Protein AF-A0A7C5CA91-F1 (afdb_monomer_lite)

Foldseek 3Di:
DDDPPDPDPDDDKAFPDDDPFKTWIDDPNDIDMDGRDDQQPPPPFDDAPDQDFDDDDDDQVVQADPVRHGDCPQLVVQLDWPLRQLVQPQVFFKWKWWKWKFFPPDGITIDIWMWGWDADPVQQWIDTFIADPSRRGTPDDDDDTDHSVPSVVCRQCDSQPPDGDFPTKHFPAWDWDQALVGIAIFTWMWGAGPVRWTKIWTHGSVRRNDTQKMWTWDDDPHRVTMIMIIGTHDIGD

pLDDT: mean 85.84, std 13.7, range [29.05, 98.75]

Radius of gyration: 20.99 Å; chains: 1; bounding box: 45×53×57 Å

Sequence (237 aa):
MSSTLDKDFNGKASILKVTENTLTYKKDGAILSFTKLDKLDTPPETKPAITIKPKLSFNRDAMLDADGSFNYEDEDKLPWKIDSIVNYLKNYKEIVYTATHFPNDYKPNSFLVSSKINFNETDQTIDVREYSYAQNDYIDMNEDPITMNDLTDYEDDFHFFPKDNLTIYKVVGTENIKTPLGNFDCTVVEGFSEFDNKIKSWMINSKPGVYAKIILAKEAPGSFGYTNVYTLKKLNK

Secondary structure (DSSP, 8-state):
------SS--S--EEEEE-SSEEEEEETTEEEEEEPPPPP-PPP-BPPS--S-------GGGGB-TTSSB-GGGGGG-S--HHHHHHHHTT-SEEEEEEEEEESSS--EEEEEEEEEEEETTTTEEEEEEEETTTTEES-S--PPEETTSGGGGGGGGTTTTSPPPSEEEEEEEEEEEETTEEEEEEEEEEE-TT--EEEEEEETTSTT-EEEEEEEE--SGGG-EEEEEEEEEEE-

Structure (mmCIF, N/CA/C/O backbone):
data_AF-A0A7C5CA91-F1
#
_entry.id   AF-A0A7C5CA91-F1
#
loop_
_atom_site.group_PDB
_atom_site.id
_atom_site.type_symbol
_atom_site.label_atom_id
_atom_site.label_alt_id
_atom_site.label_comp_id
_atom_site.label_asym_id
_atom_site.label_entity_id
_atom_site.label_seq_id
_atom_site.pdbx_PDB_ins_code
_atom_site.Cartn_x
_atom_site.Cartn_y
_atom_site.Cartn_z
_atom_site.occupancy
_atom_site.B_iso_or_equiv
_atom_site.auth_seq_id
_atom_site.auth_comp_id
_atom_site.auth_asym_id
_atom_site.auth_atom_id
_atom_site.pdbx_PDB_model_num
ATOM 1 N N . MET A 1 1 ? -24.623 13.638 3.401 1.00 30.08 1 MET A N 1
ATOM 2 C CA . MET A 1 1 ? -24.828 14.896 4.158 1.00 30.08 1 MET A CA 1
ATOM 3 C C . MET A 1 1 ? -23.682 15.835 3.822 1.00 30.08 1 MET A C 1
ATOM 5 O O . MET A 1 1 ? -22.571 15.602 4.270 1.00 30.08 1 MET A O 1
ATOM 9 N N . SER A 1 2 ? -23.917 16.854 3.000 1.00 29.05 2 SER A N 1
ATOM 10 C CA . SER A 1 2 ? -22.935 17.908 2.730 1.00 29.05 2 SER A CA 1
ATOM 11 C C . SER A 1 2 ? -22.949 18.903 3.890 1.00 29.05 2 SER A C 1
ATOM 13 O O . SER A 1 2 ? -23.856 19.728 3.997 1.00 29.05 2 SER A O 1
ATOM 15 N N . SER A 1 3 ? -21.982 18.786 4.797 1.00 35.69 3 SER A N 1
ATOM 16 C CA . SER A 1 3 ? -21.784 19.774 5.855 1.00 35.69 3 SER A CA 1
ATOM 17 C C . SER A 1 3 ? -21.100 21.013 5.275 1.00 35.69 3 SER A C 1
ATOM 19 O O . SER A 1 3 ? -19.996 20.923 4.745 1.00 35.69 3 SER A O 1
ATOM 21 N N . THR A 1 4 ? -21.741 22.177 5.388 1.00 40.78 4 THR A N 1
ATOM 22 C CA . THR A 1 4 ? -21.169 23.499 5.068 1.00 40.78 4 THR A CA 1
ATOM 23 C C . THR A 1 4 ? -20.306 24.045 6.211 1.00 40.78 4 THR A C 1
ATOM 25 O O . THR A 1 4 ? -20.178 25.261 6.357 1.00 40.78 4 THR A O 1
ATOM 28 N N . LEU A 1 5 ? -19.775 23.177 7.081 1.00 49.59 5 LEU A N 1
ATOM 29 C CA . LEU A 1 5 ? -18.889 23.610 8.155 1.00 49.59 5 LEU A CA 1
ATOM 30 C C . LEU A 1 5 ? -17.665 24.300 7.547 1.00 49.59 5 LEU A C 1
ATOM 32 O O . LEU A 1 5 ? -16.991 23.760 6.674 1.00 49.59 5 LEU A O 1
ATOM 36 N N . ASP A 1 6 ? -17.452 25.525 8.013 1.00 51.72 6 ASP A N 1
ATOM 37 C CA . ASP A 1 6 ? -16.345 26.420 7.706 1.00 51.72 6 ASP A CA 1
ATOM 38 C C . ASP A 1 6 ? -15.005 25.677 7.785 1.00 51.72 6 ASP A C 1
ATOM 40 O O . ASP A 1 6 ? -14.511 25.400 8.876 1.00 51.72 6 ASP A O 1
ATOM 44 N N . LYS A 1 7 ? -14.446 25.306 6.628 1.00 52.72 7 LYS A N 1
ATOM 45 C CA . LYS A 1 7 ? -13.219 24.500 6.554 1.00 52.72 7 LYS A CA 1
ATOM 46 C C . LYS A 1 7 ? -11.959 25.300 6.896 1.00 52.72 7 LYS A C 1
ATOM 48 O O . LYS A 1 7 ? -10.972 24.711 7.323 1.00 52.72 7 LYS A O 1
ATOM 53 N N . ASP A 1 8 ? -12.012 26.631 6.783 1.00 51.34 8 ASP A N 1
ATOM 54 C CA . ASP A 1 8 ? -10.789 27.433 6.657 1.00 51.34 8 ASP A CA 1
ATOM 55 C C . ASP A 1 8 ? -10.643 28.551 7.707 1.00 51.34 8 ASP A C 1
ATOM 57 O O . ASP A 1 8 ? -9.709 29.343 7.622 1.00 51.34 8 ASP A O 1
ATOM 61 N N . PHE A 1 9 ? -11.558 28.670 8.682 1.00 57.09 9 PHE A N 1
ATOM 62 C CA . PHE A 1 9 ? -11.583 29.761 9.684 1.00 57.09 9 PHE A CA 1
ATOM 63 C C . PHE A 1 9 ? -11.460 31.187 9.089 1.00 57.09 9 PHE A C 1
ATOM 65 O O . PHE A 1 9 ? -11.098 32.138 9.784 1.00 57.09 9 PHE A O 1
ATOM 72 N N . ASN A 1 10 ? -11.772 31.375 7.804 1.00 56.59 10 ASN A N 1
ATOM 73 C CA . ASN A 1 10 ? -11.569 32.640 7.097 1.00 56.59 10 ASN A CA 1
ATOM 74 C C . ASN A 1 10 ? -12.695 33.643 7.402 1.00 56.59 10 ASN A C 1
ATOM 76 O O . ASN A 1 10 ? -13.869 33.309 7.278 1.00 56.59 10 ASN A O 1
ATOM 80 N N . GLY A 1 11 ? -12.372 34.893 7.748 1.00 65.75 11 GLY A N 1
ATOM 81 C CA . GLY A 1 11 ? -13.354 35.961 8.006 1.00 65.75 11 GLY A CA 1
ATOM 82 C C . GLY A 1 11 ? -13.357 36.477 9.450 1.00 65.75 11 GLY A C 1
ATOM 83 O O . GLY A 1 11 ? -12.460 36.183 10.235 1.00 65.75 11 GLY A O 1
ATOM 84 N N . LYS A 1 12 ? -14.349 37.304 9.815 1.00 72.94 12 LYS A N 1
ATOM 85 C CA . LYS A 1 12 ? -14.466 37.864 11.175 1.00 72.94 12 LYS A CA 1
ATOM 86 C C . LYS A 1 12 ? -15.284 36.929 12.065 1.00 72.94 12 LYS A C 1
ATOM 88 O O . LYS A 1 12 ? -16.500 36.849 11.926 1.00 72.94 12 LYS A O 1
ATOM 93 N N . ALA A 1 13 ? -14.622 36.278 13.013 1.00 79.44 13 ALA A N 1
ATOM 94 C CA . ALA A 1 13 ? -15.260 35.497 14.068 1.00 79.44 13 ALA A CA 1
ATOM 95 C C . ALA A 1 13 ? -15.094 36.190 15.427 1.00 79.44 13 ALA A C 1
ATOM 97 O O . ALA A 1 13 ? -14.094 36.863 15.680 1.00 79.44 13 ALA A O 1
ATOM 98 N N . SER A 1 14 ? -16.066 36.007 16.320 1.00 84.88 14 SER A N 1
ATOM 99 C CA . SER A 1 14 ? -15.958 36.430 17.718 1.00 84.88 14 SER A CA 1
ATOM 100 C C . SER A 1 14 ? -16.007 35.212 18.627 1.00 84.88 14 SER A C 1
ATOM 102 O O . SER A 1 14 ? -16.987 34.462 18.616 1.00 84.88 14 SER A O 1
ATOM 104 N N . ILE A 1 15 ? -14.967 35.029 19.432 1.00 87.00 15 ILE A N 1
ATOM 105 C CA . ILE A 1 15 ? -14.928 33.993 20.462 1.00 87.00 15 ILE A CA 1
ATOM 106 C C . ILE A 1 15 ? -16.009 34.308 21.501 1.00 87.00 15 ILE A C 1
ATOM 108 O O . ILE A 1 15 ? -16.032 35.400 22.062 1.00 87.00 15 ILE A O 1
ATOM 112 N N . LEU A 1 16 ? -16.909 33.354 21.743 1.00 88.00 16 LEU A N 1
ATOM 113 C CA . LEU A 1 16 ? -17.960 33.477 22.754 1.00 88.00 16 LEU A CA 1
ATOM 114 C C . LEU A 1 16 ? -17.544 32.836 24.078 1.00 88.00 16 LEU A C 1
ATOM 116 O O . LEU A 1 16 ? -17.870 33.351 25.143 1.00 88.00 16 LEU A O 1
ATOM 120 N N . LYS A 1 17 ? -16.850 31.694 24.015 1.00 89.00 17 LYS A N 1
ATOM 121 C CA . LYS A 1 17 ? -16.432 30.935 25.195 1.00 89.00 17 LYS A CA 1
ATOM 122 C C . LYS A 1 17 ? -15.182 30.119 24.894 1.00 89.00 17 LYS A C 1
ATOM 124 O O . LYS A 1 17 ? -15.124 29.426 23.883 1.00 89.00 17 LYS A O 1
ATOM 129 N N . VAL A 1 18 ? -14.223 30.149 25.813 1.00 88.56 18 VAL A N 1
ATOM 130 C CA . VAL A 1 18 ? -13.088 29.221 25.846 1.00 88.56 18 VAL A CA 1
ATOM 131 C C . VAL A 1 18 ? -13.057 28.596 27.229 1.00 88.56 18 VAL A C 1
ATOM 133 O O . VAL A 1 18 ? -13.088 29.306 28.232 1.00 88.56 18 VAL A O 1
ATOM 136 N N . THR A 1 19 ? -13.035 27.271 27.286 1.00 88.19 19 THR A N 1
ATOM 137 C CA . THR A 1 19 ? -12.765 26.516 28.513 1.00 88.19 19 THR A CA 1
ATOM 138 C C . THR A 1 19 ? -11.583 25.589 28.285 1.00 88.19 19 THR A C 1
ATOM 140 O O . THR A 1 19 ? -11.031 25.541 27.186 1.00 88.19 19 THR A O 1
ATOM 143 N N . GLU A 1 20 ? -11.217 24.822 29.310 1.00 79.44 20 GLU A N 1
ATOM 144 C CA . GLU A 1 20 ? -10.221 23.768 29.165 1.00 79.44 20 GLU A CA 1
ATOM 145 C C . GLU A 1 20 ? -10.572 22.785 28.044 1.00 79.44 20 GLU A C 1
ATOM 147 O O . GLU A 1 20 ? -9.657 22.378 27.337 1.00 79.44 20 GLU A O 1
ATOM 152 N N . ASN A 1 21 ? -11.862 22.473 27.847 1.00 80.69 21 ASN A N 1
ATOM 153 C CA . ASN A 1 21 ? -12.317 21.409 26.948 1.00 80.69 21 ASN A CA 1
ATOM 154 C C . ASN A 1 21 ? -13.198 21.888 25.792 1.00 80.69 21 ASN A C 1
ATOM 156 O O . ASN A 1 21 ? -13.641 21.070 24.994 1.00 80.69 21 ASN A O 1
ATOM 160 N N . THR A 1 22 ? -13.502 23.182 25.685 1.00 85.31 22 THR A N 1
ATOM 161 C CA . THR A 1 22 ? -14.435 23.675 24.661 1.00 85.31 22 THR A CA 1
ATOM 162 C C . THR A 1 22 ? -14.021 25.021 24.092 1.00 85.31 22 THR A C 1
ATOM 164 O O . THR A 1 22 ? -13.740 25.949 24.855 1.00 85.31 22 THR A O 1
ATOM 167 N N . LEU A 1 23 ? -14.126 25.169 22.775 1.00 87.00 23 LEU A N 1
ATOM 168 C CA . LEU A 1 23 ? -14.101 26.453 22.079 1.00 87.00 23 LEU A CA 1
ATOM 169 C C . LEU A 1 23 ? -15.472 26.695 21.449 1.00 87.00 23 LEU A C 1
ATOM 171 O O . LEU A 1 23 ? -15.915 25.915 20.614 1.00 87.00 23 LEU A O 1
ATOM 175 N N . THR A 1 24 ? -16.127 27.791 21.813 1.00 86.94 24 THR A N 1
ATOM 176 C CA . THR A 1 24 ? -17.367 28.241 21.177 1.00 86.94 24 THR A CA 1
ATOM 177 C C . THR A 1 24 ? -17.138 29.608 20.554 1.00 86.94 24 THR A C 1
ATOM 179 O O . THR A 1 24 ? -16.696 30.539 21.235 1.00 86.94 24 THR A O 1
ATOM 182 N N . TYR A 1 25 ? -17.473 29.765 19.278 1.00 85.31 25 TYR A N 1
ATOM 183 C CA . TYR A 1 25 ? -17.393 31.055 18.598 1.00 85.31 25 TYR A CA 1
ATOM 184 C C . TYR A 1 25 ? -18.633 31.333 17.757 1.00 85.31 25 TYR A C 1
ATOM 186 O O . TYR A 1 25 ? -19.385 30.431 17.390 1.00 85.31 25 TYR A O 1
ATOM 194 N N . LYS A 1 26 ? -18.849 32.620 17.483 1.00 84.69 26 LYS A N 1
ATOM 195 C CA . LYS A 1 26 ? -19.885 33.110 16.583 1.00 84.69 26 LYS A CA 1
ATOM 196 C C . LYS A 1 26 ? -19.248 33.564 15.282 1.00 84.69 26 LYS A C 1
ATOM 198 O O . LYS A 1 26 ? -18.316 34.371 15.309 1.00 84.69 26 LYS A O 1
ATOM 203 N N . LYS A 1 27 ? -19.780 33.083 14.165 1.00 81.38 27 LYS A N 1
ATOM 204 C CA . LYS A 1 27 ? -19.402 33.507 12.816 1.00 81.38 27 LYS A CA 1
ATOM 205 C C . LYS A 1 27 ? -20.654 33.557 11.950 1.00 81.38 27 LYS A C 1
ATOM 207 O O . LYS A 1 27 ? -21.467 32.643 12.013 1.00 81.38 27 LYS A O 1
ATOM 212 N N . ASP A 1 28 ? -20.837 34.656 11.222 1.00 81.75 28 ASP A N 1
ATOM 213 C CA . ASP A 1 28 ? -21.949 34.852 10.277 1.00 81.75 28 ASP A CA 1
ATOM 214 C C . ASP A 1 28 ? -23.342 34.531 10.861 1.00 81.75 28 ASP A C 1
ATOM 216 O O . ASP A 1 28 ? -24.219 33.979 10.209 1.00 81.75 28 ASP A O 1
ATOM 220 N N . GLY A 1 29 ? -23.546 34.864 12.142 1.00 80.06 29 GLY A N 1
ATOM 221 C CA . GLY A 1 29 ? -24.796 34.602 12.867 1.00 80.06 29 GLY A CA 1
ATOM 222 C C . GLY A 1 29 ? -24.921 33.193 13.460 1.00 80.06 29 GLY A C 1
ATOM 223 O O . GLY A 1 29 ? -25.703 33.022 14.395 1.00 80.06 29 GLY A O 1
ATOM 224 N N . ALA A 1 30 ? -24.116 32.229 13.013 1.00 78.88 30 ALA A N 1
ATOM 225 C CA . ALA A 1 30 ? -24.065 30.875 13.552 1.00 78.88 30 ALA A CA 1
ATOM 226 C C . ALA A 1 30 ? -23.175 30.788 14.801 1.00 78.88 30 ALA A C 1
ATOM 228 O O . ALA A 1 30 ? -22.177 31.501 14.926 1.00 78.88 30 ALA A O 1
ATOM 229 N N . ILE A 1 31 ? -23.538 29.895 15.723 1.00 84.62 31 ILE A N 1
ATOM 230 C CA . ILE A 1 31 ? -22.732 29.542 16.896 1.00 84.62 31 ILE A CA 1
ATOM 231 C C . ILE A 1 31 ? -22.171 28.142 16.666 1.00 84.62 31 ILE A C 1
ATOM 233 O O . ILE A 1 31 ? -22.933 27.191 16.507 1.00 84.62 31 ILE A O 1
ATOM 237 N N . LEU A 1 32 ? -20.846 28.027 16.661 1.00 80.94 32 LEU A N 1
ATOM 238 C CA . LEU A 1 32 ? -20.122 26.771 16.484 1.00 80.94 32 LEU A CA 1
ATOM 239 C C . LEU A 1 32 ? -19.409 26.414 17.786 1.00 80.94 32 LEU A C 1
ATOM 241 O O . LEU A 1 32 ? -18.862 27.294 18.453 1.00 80.94 32 LEU A O 1
ATOM 245 N N . SER A 1 33 ? -19.424 25.131 18.150 1.00 82.38 33 SER A N 1
ATOM 246 C CA . SER A 1 33 ? -18.793 24.621 19.367 1.00 82.38 33 SER A CA 1
ATOM 247 C C . SER A 1 33 ? -17.922 23.414 19.049 1.00 82.38 33 SER A C 1
ATOM 249 O O . SER A 1 33 ? -18.386 22.457 18.438 1.00 82.38 33 SER A O 1
ATOM 251 N N . PHE A 1 34 ? -16.677 23.460 19.507 1.00 78.75 34 PHE A N 1
ATOM 252 C CA . PHE A 1 34 ? -15.663 22.429 19.334 1.00 78.75 34 PHE A CA 1
ATOM 253 C C . PHE A 1 34 ? -15.289 21.892 20.703 1.00 78.75 34 PHE A C 1
ATOM 255 O O . PHE A 1 34 ? -15.079 22.669 21.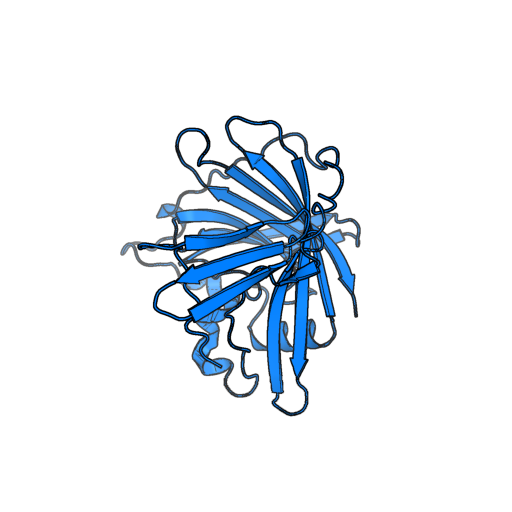639 1.00 78.75 34 PHE A O 1
ATOM 262 N N . THR A 1 35 ? -15.185 20.575 20.812 1.00 77.50 35 THR A N 1
ATOM 263 C CA . THR A 1 35 ? -14.649 19.916 21.999 1.00 77.50 35 THR A CA 1
ATOM 264 C C . THR A 1 35 ? -13.164 19.690 21.774 1.00 77.50 35 THR A C 1
ATOM 266 O O . THR A 1 35 ? -12.756 19.205 20.720 1.00 77.50 35 THR A O 1
ATOM 269 N N . LYS A 1 36 ? -12.347 20.067 22.752 1.00 71.50 36 LYS A N 1
ATOM 270 C CA . LYS A 1 36 ? -10.934 19.720 22.773 1.00 71.50 36 LYS A CA 1
ATOM 271 C C . LYS A 1 36 ? -10.852 18.204 22.853 1.00 71.50 36 LYS A C 1
ATOM 273 O O . LYS A 1 36 ? -11.349 17.614 23.809 1.00 71.50 36 LYS A O 1
ATOM 278 N N . LEU A 1 37 ? -10.256 17.598 21.838 1.00 66.81 37 LEU A N 1
ATOM 279 C CA . LEU A 1 37 ? -9.874 16.200 21.921 1.00 66.81 37 LEU A CA 1
ATOM 280 C C . LEU A 1 37 ? -8.884 16.061 23.076 1.00 66.81 37 LEU A C 1
ATOM 282 O O . LEU A 1 37 ? -8.054 16.956 23.287 1.00 66.81 37 LEU A O 1
ATOM 286 N N . ASP A 1 38 ? -8.970 14.960 23.821 1.00 65.75 38 ASP A N 1
ATOM 287 C CA . ASP A 1 38 ? -7.917 14.607 24.768 1.00 65.75 38 ASP A CA 1
ATOM 288 C C . ASP A 1 38 ? -6.563 14.718 24.061 1.00 65.75 38 ASP A C 1
ATOM 290 O O . ASP A 1 38 ? -6.485 14.591 22.831 1.00 65.75 38 ASP A O 1
ATOM 294 N N . LYS A 1 39 ? -5.489 15.014 24.814 1.00 52.03 39 LYS A N 1
ATOM 295 C CA . LYS A 1 39 ? -4.140 14.907 24.244 1.00 52.03 39 LYS A CA 1
ATOM 296 C C . LYS A 1 39 ? -4.113 13.570 23.530 1.00 52.03 39 LYS A C 1
ATOM 298 O O . LYS A 1 39 ? -4.311 12.556 24.192 1.00 52.03 39 LYS A O 1
ATOM 303 N N . LEU A 1 40 ? -3.933 13.606 22.206 1.00 50.31 40 LEU A N 1
ATOM 304 C CA . LEU A 1 40 ? -3.699 12.398 21.440 1.00 50.31 40 LEU A CA 1
ATOM 305 C C . LEU A 1 40 ? -2.634 11.666 22.245 1.00 50.31 40 LEU A C 1
ATOM 307 O O . LEU A 1 40 ? -1.571 12.247 22.500 1.00 50.31 40 LEU A O 1
ATOM 311 N N . ASP A 1 41 ? -2.953 10.464 22.720 1.00 45.44 41 ASP A N 1
ATOM 312 C CA . ASP A 1 41 ? -1.939 9.541 23.191 1.00 45.44 41 ASP A CA 1
ATOM 313 C C . ASP A 1 41 ? -1.143 9.227 21.933 1.00 45.44 41 ASP A C 1
ATOM 315 O O . ASP A 1 41 ? -1.409 8.257 21.223 1.00 45.44 41 ASP A O 1
ATOM 319 N N . THR A 1 42 ? -0.237 10.140 21.567 1.00 45.84 42 THR A N 1
ATOM 320 C CA . THR A 1 42 ? 0.703 9.935 20.489 1.00 45.84 42 THR A CA 1
ATOM 321 C C . THR A 1 42 ? 1.346 8.615 20.852 1.00 45.84 42 THR A C 1
ATOM 323 O O . THR A 1 42 ? 1.930 8.528 21.941 1.00 45.84 42 THR A O 1
ATOM 326 N N . PRO A 1 43 ? 1.183 7.569 20.017 1.00 48.25 43 PRO A N 1
ATOM 327 C CA . PRO A 1 43 ? 1.790 6.287 20.300 1.00 48.25 43 PRO A CA 1
ATOM 328 C C . PRO A 1 43 ? 3.246 6.582 20.649 1.00 48.25 43 PRO A C 1
ATOM 330 O O . PRO A 1 43 ? 3.878 7.331 19.894 1.00 48.25 43 PRO A O 1
ATOM 333 N N . PRO A 1 44 ? 3.739 6.125 21.815 1.00 51.53 44 PRO A N 1
ATOM 334 C CA . PRO A 1 44 ? 5.049 6.527 22.306 1.00 51.53 44 PRO A CA 1
ATOM 335 C C . PRO A 1 44 ? 6.042 6.344 21.171 1.00 51.53 44 PRO A C 1
ATOM 337 O O . PRO A 1 44 ? 6.013 5.283 20.546 1.00 51.53 44 PRO A O 1
ATOM 340 N N . GLU A 1 45 ? 6.847 7.373 20.868 1.00 53.38 45 GLU A N 1
ATOM 341 C CA . GLU A 1 45 ? 7.831 7.314 19.785 1.00 53.38 45 GLU A CA 1
ATOM 342 C C . GLU A 1 45 ? 8.586 5.992 19.893 1.00 53.38 45 GLU A C 1
ATOM 344 O O . GLU A 1 45 ? 9.388 5.770 20.806 1.00 53.38 45 GLU A O 1
ATOM 349 N N . THR A 1 46 ? 8.265 5.058 18.998 1.00 63.44 46 THR A N 1
ATOM 350 C CA . THR A 1 46 ? 8.892 3.749 19.061 1.00 63.44 46 THR A CA 1
ATOM 351 C C . THR A 1 46 ? 10.254 3.873 18.413 1.00 63.44 46 THR A C 1
ATOM 353 O O . THR A 1 46 ? 10.409 4.533 17.378 1.00 63.44 46 THR A O 1
ATOM 356 N N . LYS A 1 47 ? 11.264 3.248 19.033 1.00 72.12 47 LYS A N 1
ATOM 357 C CA . LYS A 1 47 ? 12.581 3.124 18.405 1.00 72.12 47 LYS A CA 1
ATOM 358 C C . LYS A 1 47 ? 12.380 2.614 16.977 1.00 72.12 47 LYS A C 1
ATOM 360 O O . LYS A 1 47 ? 11.640 1.642 16.796 1.00 72.12 47 LYS A O 1
ATOM 365 N N . PRO A 1 48 ? 13.009 3.255 15.982 1.00 77.81 48 PRO A N 1
ATOM 366 C CA . PRO A 1 48 ? 12.733 2.938 14.600 1.00 77.81 48 PRO A CA 1
ATOM 367 C C . PRO A 1 48 ? 13.110 1.482 14.321 1.00 77.81 48 PRO A C 1
ATOM 369 O O . PRO A 1 48 ? 14.201 1.034 14.680 1.00 77.81 48 PRO A O 1
ATOM 372 N N . ALA A 1 49 ? 12.192 0.739 13.698 1.00 72.44 49 ALA A N 1
ATOM 373 C CA . ALA A 1 49 ? 12.409 -0.672 13.369 1.00 72.44 49 ALA A CA 1
ATOM 374 C C . ALA A 1 49 ? 13.550 -0.854 12.351 1.00 72.44 49 ALA A C 1
ATOM 376 O O . ALA A 1 49 ? 14.194 -1.901 12.304 1.00 72.44 49 ALA A O 1
ATOM 377 N N . ILE A 1 50 ? 13.804 0.184 11.553 1.00 81.75 50 ILE A N 1
ATOM 378 C CA . ILE A 1 50 ? 14.870 0.274 10.560 1.00 81.75 50 ILE A CA 1
ATOM 379 C C . ILE A 1 50 ? 15.645 1.559 10.841 1.00 81.75 50 ILE A C 1
ATOM 381 O O . ILE A 1 50 ? 15.053 2.624 10.975 1.00 81.75 50 ILE A O 1
ATOM 385 N N . THR A 1 51 ? 16.970 1.481 10.918 1.00 81.75 51 THR A N 1
ATOM 386 C CA . THR A 1 51 ? 17.819 2.636 11.262 1.00 81.75 51 THR A CA 1
ATOM 387 C C . THR A 1 51 ? 18.480 3.291 10.053 1.00 81.75 51 THR A C 1
ATOM 389 O O . THR A 1 51 ? 18.934 4.428 10.150 1.00 81.75 51 THR A O 1
ATOM 392 N N . ILE A 1 52 ? 18.519 2.602 8.911 1.00 87.62 52 ILE A N 1
ATOM 393 C CA . ILE A 1 52 ? 19.145 3.081 7.677 1.00 87.62 52 ILE A CA 1
ATOM 394 C C . ILE A 1 52 ? 18.048 3.481 6.692 1.00 87.62 52 ILE A C 1
ATOM 396 O O . ILE A 1 52 ? 17.218 2.649 6.324 1.00 87.62 52 ILE A O 1
ATOM 400 N N . LYS A 1 53 ? 18.072 4.743 6.249 1.00 91.12 53 LYS A N 1
ATOM 401 C CA . LYS A 1 53 ? 17.161 5.268 5.226 1.00 91.12 53 LYS A CA 1
ATOM 402 C C . LYS A 1 53 ? 17.393 4.531 3.900 1.00 91.12 53 LYS A C 1
ATOM 404 O O . LYS A 1 53 ? 18.499 4.622 3.359 1.00 91.12 53 LYS A O 1
ATOM 409 N N . PRO A 1 54 ? 16.396 3.817 3.350 1.00 93.50 54 PRO A N 1
ATOM 410 C CA . PRO A 1 54 ? 16.544 3.188 2.044 1.00 93.50 54 PRO A CA 1
ATOM 411 C C . PRO A 1 54 ? 16.653 4.231 0.932 1.00 93.50 54 PRO A C 1
ATOM 413 O O . PRO A 1 54 ? 16.038 5.294 1.006 1.00 93.50 54 PRO A O 1
ATOM 416 N N . LYS A 1 55 ? 17.396 3.897 -0.124 1.00 91.88 55 LYS A N 1
ATOM 417 C CA . LYS A 1 55 ? 17.505 4.711 -1.337 1.00 91.88 55 LYS A CA 1
ATOM 418 C C . LYS A 1 55 ? 16.898 3.954 -2.513 1.00 91.88 55 LYS A C 1
ATOM 420 O O . LYS A 1 55 ? 17.237 2.794 -2.726 1.00 91.88 55 LYS A O 1
ATOM 425 N N . LEU A 1 56 ? 16.034 4.623 -3.272 1.00 95.38 56 LEU A N 1
ATOM 426 C CA . LEU A 1 56 ? 15.480 4.120 -4.529 1.00 95.38 56 LEU A CA 1
ATOM 427 C C . LEU A 1 56 ? 16.242 4.766 -5.695 1.00 95.38 56 LEU A C 1
ATOM 429 O O . LEU A 1 56 ? 16.331 5.991 -5.773 1.00 95.38 56 LEU A O 1
ATOM 433 N N . SER A 1 57 ? 16.847 3.953 -6.564 1.00 92.50 57 SER A N 1
ATOM 434 C CA . SER A 1 57 ? 17.785 4.417 -7.601 1.00 92.50 57 SER A CA 1
ATOM 435 C C . SER A 1 57 ? 17.310 4.214 -9.041 1.00 92.50 57 SER A C 1
ATOM 437 O O . SER A 1 57 ? 18.084 4.468 -9.958 1.00 92.50 57 SER A O 1
ATOM 439 N N . PHE A 1 58 ? 16.078 3.756 -9.254 1.00 93.88 58 PHE A N 1
ATOM 440 C CA . PHE A 1 58 ? 15.509 3.598 -10.592 1.00 93.88 58 PHE A CA 1
ATOM 441 C C . PHE A 1 58 ? 15.110 4.947 -11.213 1.00 93.88 58 PHE A C 1
ATOM 443 O O . PHE A 1 58 ? 14.888 5.938 -10.506 1.00 93.88 58 PHE A O 1
ATOM 450 N N . ASN A 1 59 ? 15.048 4.970 -12.547 1.00 90.69 59 ASN A N 1
ATOM 451 C CA . ASN A 1 59 ? 14.688 6.128 -13.366 1.00 90.69 59 ASN A CA 1
ATOM 452 C C . ASN A 1 59 ? 13.418 5.818 -14.178 1.00 90.69 59 ASN A C 1
ATOM 454 O O . ASN A 1 59 ? 13.250 4.694 -14.647 1.00 90.69 59 ASN A O 1
ATOM 458 N N . ARG A 1 60 ? 12.570 6.835 -14.357 1.00 90.44 60 ARG A N 1
ATOM 459 C CA . ARG A 1 60 ? 11.356 6.818 -15.174 1.00 90.44 60 ARG A CA 1
ATOM 460 C C . ARG A 1 60 ? 11.631 6.391 -16.613 1.00 90.44 60 ARG A C 1
ATOM 462 O O . ARG A 1 60 ? 10.894 5.568 -17.131 1.00 90.44 60 ARG A O 1
ATOM 469 N N . ASP A 1 61 ? 12.719 6.866 -17.220 1.00 89.94 61 ASP A N 1
ATOM 470 C CA . ASP A 1 61 ? 13.033 6.561 -18.627 1.00 89.94 61 ASP A CA 1
ATOM 471 C C . ASP A 1 61 ? 13.201 5.055 -18.898 1.00 89.94 61 ASP A C 1
ATOM 473 O O . ASP A 1 61 ? 13.013 4.596 -20.015 1.00 89.94 61 ASP A O 1
ATOM 477 N N . ALA A 1 62 ? 13.539 4.262 -17.874 1.00 88.19 62 ALA A N 1
ATOM 478 C CA . ALA A 1 62 ? 13.687 2.809 -17.989 1.00 88.19 62 ALA A CA 1
ATOM 479 C C . ALA A 1 62 ? 12.350 2.034 -17.955 1.00 88.19 62 ALA A C 1
ATOM 481 O O . ALA A 1 62 ? 12.365 0.797 -17.978 1.00 88.19 62 ALA A O 1
ATOM 482 N N . MET A 1 63 ? 11.233 2.756 -17.829 1.00 90.88 63 MET A N 1
ATOM 483 C CA . MET A 1 63 ? 9.854 2.258 -17.747 1.00 90.88 63 MET A CA 1
ATOM 484 C C . MET A 1 63 ? 8.991 2.765 -18.921 1.00 90.88 63 MET A C 1
ATOM 486 O O . MET A 1 63 ? 7.794 2.491 -18.968 1.00 90.88 63 MET A O 1
ATOM 490 N N . LEU A 1 64 ? 9.590 3.540 -19.832 1.00 89.44 64 LEU A N 1
ATOM 491 C CA . LEU A 1 64 ? 8.944 4.079 -21.025 1.00 89.44 64 LEU A CA 1
ATOM 492 C C . LEU A 1 64 ? 9.362 3.288 -22.266 1.00 89.44 64 LEU A C 1
ATOM 494 O O . LEU A 1 64 ? 10.496 2.810 -22.354 1.00 89.44 64 LEU A O 1
ATOM 498 N N . ASP A 1 65 ? 8.459 3.208 -23.235 1.00 87.50 65 ASP A N 1
ATOM 499 C CA . ASP A 1 65 ? 8.740 2.676 -24.562 1.00 87.50 65 ASP A CA 1
ATOM 500 C C . ASP A 1 65 ? 9.461 3.699 -25.452 1.00 87.50 65 ASP A C 1
ATOM 502 O O . ASP A 1 65 ? 9.722 4.843 -25.071 1.00 87.50 65 ASP A O 1
ATOM 506 N N . ALA A 1 66 ? 9.834 3.276 -26.663 1.00 87.19 66 ALA A N 1
ATOM 507 C CA . ALA A 1 66 ? 10.613 4.090 -27.599 1.00 87.19 66 ALA A CA 1
ATOM 508 C C . ALA A 1 66 ? 9.912 5.396 -28.028 1.00 87.19 66 ALA A C 1
ATOM 510 O O . ALA A 1 66 ? 10.578 6.327 -28.480 1.00 87.19 66 ALA A O 1
ATOM 511 N N . ASP A 1 67 ? 8.587 5.460 -27.905 1.00 88.44 67 ASP A N 1
ATOM 512 C CA . ASP A 1 67 ? 7.760 6.638 -28.173 1.00 88.44 67 ASP A CA 1
ATOM 513 C C . ASP A 1 67 ? 7.595 7.559 -26.946 1.00 88.44 67 ASP A C 1
ATOM 515 O O . ASP A 1 67 ? 7.018 8.640 -27.066 1.00 88.44 67 ASP A O 1
ATOM 519 N N . GLY A 1 68 ? 8.128 7.166 -25.784 1.00 83.75 68 GLY A N 1
ATOM 520 C CA . GLY A 1 68 ? 7.978 7.885 -24.521 1.00 83.75 68 GLY A CA 1
ATOM 521 C C . GLY A 1 68 ? 6.651 7.626 -23.804 1.00 83.75 68 GLY A C 1
ATOM 522 O O . GLY A 1 68 ? 6.334 8.366 -22.871 1.00 83.75 68 GLY A O 1
ATOM 523 N N . SER A 1 69 ? 5.886 6.611 -24.218 1.00 85.56 69 SER A N 1
ATOM 524 C CA . SER A 1 69 ? 4.667 6.153 -23.544 1.00 85.56 69 SER A CA 1
ATOM 525 C C . SER A 1 69 ? 4.985 5.133 -22.449 1.00 85.56 69 SER A C 1
ATOM 527 O O . SER A 1 69 ? 6.071 4.553 -22.415 1.00 85.56 69 SER A O 1
ATOM 529 N N . PHE A 1 70 ? 4.039 4.912 -21.534 1.00 82.38 70 PHE A N 1
ATOM 530 C CA . PHE A 1 70 ? 4.154 3.841 -20.546 1.00 82.38 70 PHE A CA 1
ATOM 531 C C . PHE A 1 70 ? 4.222 2.469 -21.232 1.00 82.38 70 PHE A C 1
ATOM 533 O O . PHE A 1 70 ? 3.422 2.191 -22.123 1.00 82.38 70 PHE A O 1
ATOM 540 N N . ASN A 1 71 ? 5.156 1.618 -20.798 1.00 79.88 71 ASN A N 1
ATOM 541 C CA . ASN A 1 71 ? 5.241 0.241 -21.271 1.00 79.88 71 ASN A CA 1
ATOM 542 C C . ASN A 1 71 ? 4.193 -0.639 -20.566 1.00 79.88 71 ASN A C 1
ATOM 544 O O . ASN A 1 71 ? 4.365 -1.040 -19.414 1.00 79.88 71 ASN A O 1
ATOM 548 N N . TYR A 1 72 ? 3.126 -0.975 -21.290 1.00 79.94 72 TYR A N 1
ATOM 549 C CA . TYR A 1 72 ? 2.016 -1.788 -20.781 1.00 79.94 72 TYR A CA 1
ATOM 550 C C . TYR A 1 72 ? 2.342 -3.288 -20.636 1.00 79.94 72 TYR A C 1
ATOM 552 O O . TYR A 1 72 ? 1.568 -4.015 -20.020 1.00 79.94 72 TYR A O 1
ATOM 560 N N . GLU A 1 73 ? 3.488 -3.789 -21.124 1.00 82.69 73 GLU A N 1
ATOM 561 C CA . GLU A 1 73 ? 3.853 -5.213 -20.983 1.00 82.69 73 GLU A CA 1
ATOM 562 C C . GLU A 1 73 ? 4.022 -5.645 -19.519 1.00 82.69 73 GLU A C 1
ATOM 564 O O . GLU A 1 73 ? 4.014 -6.839 -19.211 1.00 82.69 73 GLU A O 1
ATOM 569 N N . ASP A 1 74 ? 4.259 -4.700 -18.608 1.00 85.88 74 ASP A N 1
ATOM 570 C CA . ASP A 1 74 ? 4.410 -4.989 -17.183 1.00 85.88 74 ASP A CA 1
ATOM 571 C C . ASP A 1 74 ? 3.075 -5.212 -16.458 1.00 85.88 74 ASP A C 1
ATOM 573 O O . ASP A 1 74 ? 3.081 -5.779 -15.364 1.00 85.88 74 ASP A O 1
ATOM 577 N N . GLU A 1 75 ? 1.944 -4.852 -17.064 1.00 86.56 75 GLU A N 1
ATOM 578 C CA . GLU A 1 75 ? 0.618 -5.050 -16.476 1.00 86.56 75 GLU A CA 1
ATOM 579 C C . GLU A 1 75 ? 0.266 -6.535 -16.346 1.00 86.56 75 GLU A C 1
ATOM 581 O O . GLU A 1 75 ? -0.078 -7.010 -15.262 1.00 86.56 75 GLU A O 1
ATOM 586 N N . ASP A 1 76 ? 0.489 -7.308 -17.412 1.00 88.31 76 ASP A N 1
ATOM 587 C CA . ASP A 1 76 ? 0.287 -8.763 -17.431 1.00 88.31 76 ASP A CA 1
ATOM 588 C C . ASP A 1 76 ? 1.210 -9.513 -16.453 1.00 88.31 76 ASP A C 1
ATOM 590 O O . ASP A 1 76 ? 1.003 -10.692 -16.152 1.00 88.31 76 ASP A O 1
ATOM 594 N N . LYS A 1 77 ? 2.258 -8.845 -15.952 1.00 93.81 77 LYS A N 1
ATOM 595 C CA . LYS A 1 77 ? 3.216 -9.406 -14.990 1.00 93.81 77 LYS A CA 1
ATOM 596 C C . LYS A 1 77 ? 2.817 -9.134 -13.538 1.00 93.81 77 LYS A C 1
ATOM 598 O O . LYS A 1 77 ? 3.462 -9.670 -12.628 1.00 93.81 77 LYS A O 1
ATOM 603 N N . LEU A 1 78 ? 1.800 -8.306 -13.291 1.00 94.94 78 LEU A N 1
ATOM 604 C CA . LEU A 1 78 ? 1.295 -8.067 -11.943 1.00 94.94 78 LEU A CA 1
ATOM 605 C C . LEU A 1 78 ? 0.678 -9.350 -11.365 1.00 94.94 78 LEU A C 1
ATOM 607 O O . LEU A 1 78 ? 0.043 -10.127 -12.075 1.00 94.94 78 LEU A O 1
ATOM 611 N N . PRO A 1 79 ? 0.848 -9.609 -10.055 1.00 95.94 79 PRO A N 1
ATOM 612 C CA . PRO A 1 79 ? 0.394 -10.862 -9.458 1.00 95.94 79 PRO A CA 1
ATOM 613 C C . PRO A 1 79 ? -1.118 -10.905 -9.218 1.00 95.94 79 PRO A C 1
ATOM 615 O O . PRO A 1 79 ? -1.641 -11.965 -8.870 1.00 95.94 79 PRO A O 1
ATOM 618 N N . TRP A 1 80 ? -1.805 -9.765 -9.313 1.00 94.44 80 TRP A N 1
ATOM 619 C CA . TRP A 1 80 ? -3.195 -9.613 -8.907 1.00 94.44 80 TRP A CA 1
ATOM 620 C C . TRP A 1 80 ? -3.976 -8.838 -9.957 1.00 94.44 80 TRP A C 1
ATOM 622 O O . TRP A 1 80 ? -3.460 -7.897 -10.553 1.00 94.44 80 TRP A O 1
ATOM 632 N N . LYS A 1 81 ? -5.249 -9.197 -10.084 1.00 91.94 81 LYS A N 1
ATOM 633 C CA . LYS A 1 81 ? -6.287 -8.396 -10.732 1.00 91.94 81 LYS A CA 1
ATOM 634 C C . LYS A 1 81 ? -7.305 -7.944 -9.688 1.00 91.94 81 LYS A C 1
ATOM 636 O O . LYS A 1 81 ? -7.380 -8.544 -8.607 1.00 91.94 81 LYS A O 1
ATOM 641 N N . ILE A 1 82 ? -8.051 -6.876 -9.959 1.00 91.38 82 ILE A N 1
ATOM 642 C CA . ILE A 1 82 ? -8.920 -6.249 -8.952 1.00 91.38 82 ILE A CA 1
ATOM 643 C C . ILE A 1 82 ? -9.940 -7.229 -8.350 1.00 91.38 82 ILE A C 1
ATOM 645 O O . ILE A 1 82 ? -10.145 -7.240 -7.136 1.00 91.38 82 ILE A O 1
ATOM 649 N N . ASP A 1 83 ? -10.494 -8.133 -9.157 1.00 91.94 83 ASP A N 1
ATOM 650 C CA . ASP A 1 83 ? -11.414 -9.188 -8.726 1.00 91.94 83 ASP A CA 1
ATOM 651 C C . ASP A 1 83 ? -10.803 -10.080 -7.630 1.00 91.94 83 ASP A C 1
ATOM 653 O O . ASP A 1 83 ? -11.438 -10.368 -6.609 1.00 91.94 83 ASP A O 1
ATOM 657 N N . SER A 1 84 ? -9.541 -10.478 -7.800 1.00 93.75 84 SER A N 1
ATOM 658 C CA . SER A 1 84 ? -8.796 -11.294 -6.848 1.00 93.75 84 SER A CA 1
ATOM 659 C C . SER A 1 84 ? -8.500 -10.519 -5.564 1.00 93.75 84 SER A C 1
ATOM 661 O O . SER A 1 84 ? -8.577 -11.086 -4.469 1.00 93.75 84 SER A O 1
ATOM 663 N N . ILE A 1 85 ? -8.234 -9.213 -5.684 1.00 94.75 85 ILE A N 1
ATOM 664 C CA . ILE A 1 85 ? -7.971 -8.320 -4.557 1.00 94.75 85 ILE A CA 1
ATOM 665 C C . ILE A 1 85 ? -9.218 -8.193 -3.684 1.00 94.75 85 ILE A C 1
ATOM 667 O O . ILE A 1 85 ? -9.168 -8.533 -2.499 1.00 94.75 85 ILE A O 1
ATOM 671 N N . VAL A 1 86 ? -10.352 -7.769 -4.249 1.00 93.69 86 VAL A N 1
ATOM 672 C CA . VAL A 1 86 ? -11.574 -7.546 -3.461 1.00 93.69 86 VAL A CA 1
ATOM 673 C C . VAL A 1 86 ? -12.102 -8.843 -2.844 1.00 93.69 86 VAL A C 1
ATOM 675 O O . VAL A 1 86 ? -12.516 -8.861 -1.681 1.00 93.69 86 VAL A O 1
ATOM 678 N N . ASN A 1 87 ? -12.015 -9.966 -3.568 1.00 94.19 87 ASN A N 1
ATOM 679 C CA . ASN A 1 87 ? -12.455 -11.265 -3.064 1.00 94.19 87 ASN A CA 1
ATOM 680 C C . ASN A 1 87 ? -11.573 -11.798 -1.936 1.00 94.19 87 ASN A C 1
ATOM 682 O O . ASN A 1 87 ? -12.074 -12.517 -1.066 1.00 94.19 87 ASN A O 1
ATOM 686 N N . TYR A 1 88 ? -10.284 -11.455 -1.927 1.00 96.50 88 TYR A N 1
ATOM 687 C CA . TYR A 1 88 ? -9.401 -11.778 -0.816 1.00 96.50 88 TYR A CA 1
ATOM 688 C C . TYR A 1 88 ? -9.676 -10.861 0.382 1.00 96.50 88 TYR A C 1
ATOM 690 O O . TYR A 1 88 ? -9.922 -11.357 1.488 1.00 96.50 88 TYR A O 1
ATOM 698 N N . LEU A 1 89 ? -9.679 -9.542 0.159 1.00 96.00 89 LEU A N 1
ATOM 699 C CA . LEU A 1 89 ? -9.764 -8.528 1.211 1.00 96.00 89 LEU A CA 1
ATOM 700 C C . LEU A 1 89 ? -11.089 -8.546 1.975 1.00 96.00 89 LEU A C 1
ATOM 702 O O . LEU A 1 89 ? -11.055 -8.347 3.185 1.00 96.00 89 LEU A O 1
ATOM 706 N N . LYS A 1 90 ? -12.223 -8.888 1.347 1.00 95.25 90 LYS A N 1
ATOM 707 C CA . LYS A 1 90 ? -13.531 -8.960 2.036 1.00 95.25 90 LYS A CA 1
ATOM 708 C C . LYS A 1 90 ? -13.577 -9.910 3.242 1.00 95.25 90 LYS A C 1
ATOM 710 O O . LYS A 1 90 ? -14.473 -9.819 4.072 1.00 95.25 90 LYS A O 1
ATOM 715 N N . ASN A 1 91 ? -12.615 -10.831 3.351 1.00 96.81 91 ASN A N 1
ATOM 716 C CA . ASN A 1 91 ? -12.495 -11.770 4.474 1.00 96.81 91 ASN A CA 1
ATOM 717 C C . ASN A 1 91 ? -11.678 -11.215 5.653 1.00 96.81 91 ASN A C 1
ATOM 719 O O . ASN A 1 91 ? -11.350 -11.959 6.582 1.00 96.81 91 ASN A O 1
ATOM 723 N N . TYR A 1 92 ? -11.282 -9.948 5.579 1.00 96.88 92 TYR A N 1
ATOM 724 C CA . TYR A 1 92 ? -10.456 -9.266 6.557 1.00 96.88 92 TYR A CA 1
ATOM 725 C C . TYR A 1 92 ? -11.120 -7.961 6.980 1.00 96.88 92 TYR A C 1
ATOM 727 O O . TYR A 1 92 ? -11.857 -7.347 6.222 1.00 96.88 92 TYR A O 1
ATOM 735 N N . LYS A 1 93 ? -10.839 -7.540 8.210 1.00 96.00 93 LYS A N 1
ATOM 736 C CA . LYS A 1 93 ? -11.307 -6.273 8.784 1.00 96.00 93 LYS A CA 1
ATOM 737 C C . LYS A 1 93 ? -10.225 -5.213 8.813 1.00 96.00 93 LYS A C 1
ATOM 739 O O . LYS A 1 93 ? -10.523 -4.032 8.960 1.00 96.00 93 LYS A O 1
ATOM 744 N N . GLU A 1 94 ? -8.958 -5.624 8.783 1.00 95.56 94 GLU A N 1
ATOM 745 C CA . GLU A 1 94 ? -7.851 -4.697 8.983 1.00 95.56 94 GLU A CA 1
ATOM 746 C C . GLU A 1 94 ? -6.507 -5.247 8.505 1.00 95.56 94 GLU A C 1
ATOM 748 O O . GLU A 1 94 ? -6.144 -6.393 8.794 1.00 95.56 94 GLU A O 1
ATOM 753 N N . ILE A 1 95 ? -5.726 -4.375 7.872 1.00 97.00 95 ILE A N 1
ATOM 754 C CA . ILE A 1 95 ? -4.313 -4.579 7.553 1.00 97.00 95 ILE A CA 1
ATOM 755 C C . ILE A 1 95 ? -3.501 -3.571 8.363 1.00 97.00 95 ILE A C 1
ATOM 757 O O . ILE A 1 95 ? -3.766 -2.374 8.309 1.00 97.00 95 ILE A O 1
ATOM 761 N N . VAL A 1 96 ? -2.498 -4.039 9.106 1.00 95.75 96 VAL A N 1
ATOM 762 C CA . VAL A 1 96 ? -1.641 -3.165 9.918 1.00 95.75 96 VAL A CA 1
ATOM 763 C C . VAL A 1 96 ? -0.201 -3.269 9.450 1.00 95.75 96 VAL A C 1
ATOM 765 O O . VAL A 1 96 ? 0.371 -4.362 9.396 1.00 95.75 96 VAL A O 1
ATOM 768 N N . TYR A 1 97 ? 0.406 -2.114 9.208 1.00 94.88 97 TYR A N 1
ATOM 769 C CA . TYR A 1 97 ? 1.816 -1.960 8.885 1.00 94.88 97 TYR A CA 1
ATOM 770 C C . TYR A 1 97 ? 2.549 -1.253 10.022 1.00 94.88 97 TYR A C 1
ATOM 772 O O . TYR A 1 97 ? 2.014 -0.361 10.680 1.00 94.88 97 TYR A O 1
ATOM 780 N N . THR A 1 98 ? 3.809 -1.620 10.229 1.00 93.56 98 THR A N 1
ATOM 781 C CA . THR A 1 98 ? 4.763 -0.712 10.871 1.00 93.56 98 THR A CA 1
ATOM 782 C C . THR A 1 98 ? 5.266 0.248 9.803 1.00 93.56 98 THR A C 1
ATOM 784 O O . THR A 1 98 ? 5.834 -0.209 8.812 1.00 93.56 98 THR A O 1
ATOM 787 N N . ALA A 1 99 ? 5.077 1.548 10.007 1.00 93.00 99 ALA A N 1
ATOM 788 C CA . ALA A 1 99 ? 5.652 2.597 9.179 1.00 93.00 99 ALA A CA 1
ATOM 789 C C . ALA A 1 99 ? 6.881 3.183 9.881 1.00 93.00 99 ALA A C 1
ATOM 791 O O . ALA A 1 99 ? 6.793 3.626 11.026 1.00 93.00 99 ALA A O 1
ATOM 792 N N . THR A 1 100 ? 8.025 3.188 9.203 1.00 94.19 100 THR A N 1
ATOM 793 C CA . THR A 1 100 ? 9.215 3.940 9.610 1.00 94.19 100 THR A CA 1
ATOM 794 C C . THR A 1 100 ? 9.368 5.141 8.688 1.00 94.19 100 THR A C 1
ATOM 796 O O . THR A 1 100 ? 9.560 4.968 7.483 1.00 94.19 100 THR A O 1
ATOM 799 N N . HIS A 1 101 ? 9.287 6.344 9.250 1.00 93.00 101 HIS A N 1
ATOM 800 C CA . HIS A 1 101 ? 9.420 7.599 8.519 1.00 93.00 101 HIS A CA 1
ATOM 801 C C . HIS A 1 101 ? 10.842 8.145 8.673 1.00 93.00 101 HIS A C 1
ATOM 803 O O . HIS A 1 101 ? 11.362 8.261 9.782 1.00 93.00 101 HIS A O 1
ATOM 809 N N . PHE A 1 102 ? 11.476 8.460 7.545 1.00 93.81 102 PHE A N 1
ATOM 810 C CA . PHE A 1 102 ? 12.819 9.024 7.431 1.00 93.81 102 PHE A CA 1
ATOM 811 C C . PHE A 1 102 ? 12.744 10.427 6.813 1.00 93.81 102 PHE A C 1
ATOM 813 O O . PHE A 1 102 ? 12.934 10.576 5.596 1.00 93.81 102 PHE A O 1
ATOM 820 N N . PRO A 1 103 ? 12.476 11.460 7.621 1.00 91.44 103 PRO A N 1
ATOM 821 C CA . PRO A 1 103 ? 12.568 12.841 7.163 1.00 91.44 103 PRO A CA 1
ATOM 822 C C . PRO A 1 103 ? 14.029 13.197 6.846 1.00 91.44 103 PRO A C 1
ATOM 824 O O . PRO A 1 103 ? 14.954 12.586 7.381 1.00 91.44 103 PRO A O 1
ATOM 827 N N . ASN A 1 104 ? 14.261 14.162 5.956 1.00 85.06 104 ASN A N 1
ATOM 828 C CA . ASN A 1 104 ? 15.625 14.572 5.593 1.00 85.06 104 ASN A CA 1
ATOM 829 C C . ASN A 1 104 ? 16.408 15.193 6.763 1.00 85.06 104 ASN A C 1
ATOM 831 O O . ASN A 1 104 ? 17.582 14.877 6.939 1.00 85.06 104 ASN A O 1
ATOM 835 N N . ASP A 1 105 ? 15.748 16.032 7.567 1.00 82.25 105 ASP A N 1
ATOM 836 C CA . ASP A 1 105 ? 16.414 16.882 8.567 1.00 82.25 105 ASP A CA 1
ATOM 837 C C . ASP A 1 105 ? 16.219 16.404 10.017 1.00 82.25 105 ASP A C 1
ATOM 839 O O . ASP A 1 105 ? 16.728 17.019 10.955 1.00 82.25 105 ASP A O 1
ATOM 843 N N . TYR A 1 106 ? 15.488 15.305 10.228 1.00 82.38 106 TYR A N 1
ATOM 844 C CA . TYR A 1 106 ? 15.155 14.805 11.564 1.00 82.38 106 TYR A CA 1
ATOM 845 C C . TYR A 1 106 ? 15.486 13.322 11.720 1.00 82.38 106 TYR A C 1
ATOM 847 O O . TYR A 1 106 ? 15.749 12.595 10.761 1.00 82.38 106 TYR A O 1
ATOM 855 N N . LYS A 1 107 ? 15.486 12.862 12.972 1.00 86.69 107 LYS A N 1
ATOM 856 C CA . LYS A 1 107 ? 15.686 11.445 13.275 1.00 86.69 107 LYS A CA 1
ATOM 857 C C . LYS A 1 107 ? 14.490 10.629 12.783 1.00 86.69 107 LYS A C 1
ATOM 859 O O . LYS A 1 107 ? 13.359 11.105 12.878 1.00 86.69 107 LYS A O 1
ATOM 864 N N . PRO A 1 108 ? 14.722 9.394 12.315 1.00 91.06 108 PRO A N 1
ATOM 865 C CA . PRO A 1 108 ? 13.628 8.523 11.946 1.00 91.06 108 PRO A CA 1
ATOM 866 C C . PRO A 1 108 ? 12.818 8.106 13.168 1.00 91.06 108 PRO A C 1
ATOM 868 O O . PRO A 1 108 ? 13.370 7.856 14.243 1.00 91.06 108 PRO A O 1
ATOM 871 N N . ASN A 1 109 ? 11.515 7.968 12.970 1.00 89.81 109 ASN A N 1
ATOM 872 C CA . ASN A 1 109 ? 10.580 7.453 13.959 1.00 89.81 109 ASN A CA 1
ATOM 873 C C . ASN A 1 109 ? 9.749 6.313 13.358 1.00 89.81 109 ASN A C 1
ATOM 875 O O . ASN A 1 109 ? 9.762 6.061 12.151 1.00 89.81 109 ASN A O 1
ATOM 879 N N . SER A 1 110 ? 9.077 5.546 14.213 1.00 90.62 110 SER A N 1
ATOM 880 C CA . SER A 1 110 ? 8.167 4.493 13.767 1.00 90.62 110 SER A CA 1
ATOM 881 C C . SER A 1 110 ? 6.834 4.549 14.487 1.00 90.62 110 SER A C 1
ATOM 883 O O . SER A 1 110 ? 6.761 4.855 15.678 1.00 90.62 110 SER A O 1
ATOM 885 N N . PHE A 1 111 ? 5.787 4.230 13.738 1.00 87.75 111 PHE A N 1
ATOM 886 C CA . PHE A 1 111 ? 4.404 4.201 14.187 1.00 87.75 111 PHE A CA 1
ATOM 887 C C . PHE A 1 111 ? 3.637 3.104 13.442 1.00 87.75 111 PHE A C 1
ATOM 889 O O . PHE A 1 111 ? 4.163 2.450 12.537 1.00 87.75 111 PHE A O 1
ATOM 896 N N . LEU A 1 112 ? 2.406 2.844 13.873 1.00 90.19 112 LEU A N 1
ATOM 897 C CA . LEU A 1 112 ? 1.524 1.896 13.203 1.00 90.19 112 LEU A CA 1
ATOM 898 C C . LEU A 1 112 ? 0.593 2.643 12.268 1.00 90.19 112 LEU A C 1
ATOM 900 O O . LEU A 1 112 ? 0.013 3.652 12.655 1.00 90.19 112 LEU A O 1
ATOM 904 N N . VAL A 1 113 ? 0.444 2.098 11.069 1.00 90.19 113 VAL A N 1
ATOM 905 C CA . VAL A 1 113 ? -0.553 2.526 10.095 1.00 90.19 113 VAL A CA 1
ATOM 906 C C . VAL A 1 113 ? -1.537 1.384 9.932 1.00 90.19 113 VAL A C 1
ATOM 908 O O . VAL A 1 113 ? -1.127 0.230 9.764 1.00 90.19 113 VAL A O 1
ATOM 911 N N . SER A 1 114 ? -2.823 1.699 10.030 1.00 92.62 114 SER A N 1
ATOM 912 C CA . SER A 1 114 ? -3.904 0.735 9.888 1.00 92.62 114 SER A CA 1
ATOM 913 C C . SER A 1 114 ? -4.771 1.097 8.693 1.00 92.62 114 SER A C 1
ATOM 915 O O . SER A 1 114 ? -5.097 2.262 8.504 1.00 92.62 114 SER A O 1
ATOM 917 N N . SER A 1 115 ? -5.159 0.095 7.914 1.00 93.69 115 SER A N 1
ATOM 918 C CA . SER A 1 115 ? -6.195 0.206 6.893 1.00 93.69 115 SER A CA 1
ATOM 919 C C . SER A 1 115 ? -7.341 -0.722 7.281 1.00 93.69 115 SER A C 1
ATOM 921 O O . SER A 1 115 ? -7.151 -1.941 7.329 1.00 93.69 115 SER A O 1
ATOM 923 N N . LYS A 1 116 ? -8.509 -0.163 7.607 1.00 93.62 116 LYS A N 1
ATOM 924 C CA . LYS A 1 116 ? -9.729 -0.930 7.891 1.00 93.62 116 LYS A CA 1
ATOM 925 C C . LYS A 1 116 ? -10.413 -1.277 6.586 1.00 93.62 116 LYS A C 1
ATOM 927 O O . LYS A 1 116 ? -10.457 -0.449 5.688 1.00 93.62 116 LYS A O 1
ATOM 932 N N . ILE A 1 117 ? -10.953 -2.481 6.516 1.00 94.75 117 ILE A N 1
ATOM 933 C CA . ILE A 1 117 ? -11.667 -2.985 5.349 1.00 94.75 117 ILE A CA 1
ATOM 934 C C . ILE A 1 117 ? -13.137 -3.088 5.743 1.00 94.75 117 ILE A C 1
ATOM 936 O O . ILE A 1 117 ? -13.447 -3.802 6.704 1.00 94.75 117 ILE A O 1
ATOM 940 N N . ASN A 1 118 ? -14.030 -2.405 5.025 1.00 93.38 118 ASN A N 1
ATOM 941 C CA . ASN A 1 118 ? -15.467 -2.563 5.218 1.00 93.38 118 ASN A CA 1
ATOM 942 C C . ASN A 1 118 ? -16.083 -3.160 3.956 1.00 93.38 118 ASN A C 1
ATOM 944 O O . ASN A 1 118 ? -16.161 -2.526 2.908 1.00 93.38 118 ASN A O 1
ATOM 948 N N . PHE A 1 119 ? -16.524 -4.408 4.075 1.00 94.38 119 PHE A N 1
ATOM 949 C CA . PHE A 1 119 ? -17.292 -5.090 3.045 1.00 94.38 119 PHE A CA 1
ATOM 950 C C . PHE A 1 119 ? -18.775 -5.084 3.419 1.00 94.38 119 PHE A C 1
ATOM 952 O O . PHE A 1 119 ? -19.143 -5.479 4.528 1.00 94.38 119 PHE A O 1
ATOM 959 N N . ASN A 1 120 ? -19.621 -4.660 2.485 1.00 94.75 120 ASN A N 1
ATOM 960 C CA . ASN A 1 120 ? -21.069 -4.720 2.596 1.00 94.75 120 ASN A CA 1
ATOM 961 C C . ASN A 1 120 ? -21.600 -5.837 1.693 1.00 94.75 120 ASN A C 1
ATOM 963 O O . ASN A 1 120 ? -21.579 -5.739 0.468 1.00 94.75 120 ASN A O 1
ATOM 967 N N . GLU A 1 121 ? -22.107 -6.898 2.318 1.00 92.75 121 GLU A N 1
ATOM 968 C CA . GLU A 1 121 ? -22.623 -8.073 1.614 1.00 92.75 121 GLU A CA 1
ATOM 969 C C . GLU A 1 121 ? -23.927 -7.799 0.853 1.00 92.75 121 GLU A C 1
ATOM 971 O O . GLU A 1 121 ? -24.168 -8.413 -0.183 1.00 92.75 121 GLU A O 1
ATOM 976 N N . THR A 1 122 ? -24.770 -6.881 1.332 1.00 93.56 122 THR A N 1
ATOM 977 C CA . THR A 1 122 ? -26.050 -6.578 0.670 1.00 93.56 122 THR A CA 1
ATOM 978 C C . THR A 1 122 ? -25.826 -5.784 -0.609 1.00 93.56 122 THR A C 1
ATOM 980 O O . THR A 1 122 ? -26.362 -6.143 -1.654 1.00 93.56 122 THR A O 1
ATOM 983 N N . ASP A 1 123 ? -24.989 -4.751 -0.531 1.00 92.44 123 ASP A N 1
ATOM 984 C CA . ASP A 1 123 ? -24.733 -3.846 -1.654 1.00 92.44 123 ASP A CA 1
ATOM 985 C C . ASP A 1 123 ? -23.591 -4.339 -2.558 1.00 92.44 123 ASP A C 1
ATOM 987 O O . ASP A 1 123 ? -23.355 -3.765 -3.616 1.00 92.44 123 ASP A O 1
ATOM 991 N N . GLN A 1 124 ? -22.889 -5.408 -2.154 1.00 93.50 124 GLN A N 1
ATOM 992 C CA . GLN A 1 124 ? -21.691 -5.923 -2.826 1.00 93.50 124 GLN A CA 1
ATOM 993 C C . GLN A 1 124 ? -20.649 -4.817 -3.046 1.00 93.50 124 GLN A C 1
ATOM 995 O O . GLN A 1 124 ? -20.100 -4.659 -4.136 1.00 93.50 124 GLN A O 1
ATOM 1000 N N . THR A 1 125 ? -20.375 -4.043 -1.994 1.00 93.56 125 THR A N 1
ATOM 1001 C CA . THR A 1 125 ? -19.378 -2.967 -2.017 1.00 93.56 125 THR A CA 1
ATOM 1002 C C . THR A 1 125 ? -18.256 -3.224 -1.024 1.00 93.56 125 THR A C 1
ATOM 1004 O O . THR A 1 125 ? -18.456 -3.847 0.022 1.00 93.56 125 THR A O 1
ATOM 1007 N N . ILE A 1 126 ? -17.057 -2.750 -1.352 1.00 92.88 126 ILE A N 1
ATOM 1008 C CA . ILE A 1 126 ? -15.892 -2.814 -0.472 1.00 92.88 126 ILE A CA 1
ATOM 1009 C C . ILE A 1 126 ? -15.187 -1.464 -0.432 1.00 92.88 126 ILE A C 1
ATOM 1011 O O . ILE A 1 126 ? -14.990 -0.824 -1.461 1.00 92.88 126 ILE A O 1
ATOM 1015 N N . ASP A 1 127 ? -14.777 -1.048 0.759 1.00 90.62 127 ASP A N 1
ATOM 1016 C CA . ASP A 1 127 ? -13.867 0.075 0.942 1.00 90.62 127 ASP A CA 1
ATOM 1017 C C . ASP A 1 127 ? -12.681 -0.316 1.833 1.00 90.62 127 ASP A C 1
ATOM 1019 O O . ASP A 1 127 ? -12.736 -1.284 2.604 1.00 90.62 127 ASP A O 1
ATOM 1023 N N . VAL A 1 128 ? -11.573 0.413 1.687 1.00 91.75 128 VAL A N 1
ATOM 1024 C CA . VAL A 1 128 ? -10.379 0.216 2.508 1.00 91.75 128 VAL A CA 1
ATOM 1025 C C . VAL A 1 128 ? -9.821 1.565 2.923 1.00 91.75 128 VAL A C 1
ATOM 1027 O O . VAL A 1 128 ? -9.156 2.226 2.144 1.00 91.75 128 VAL A O 1
ATOM 1030 N N . ARG A 1 129 ? -10.035 1.947 4.182 1.00 89.81 129 ARG A N 1
ATOM 1031 C CA . ARG A 1 129 ? -9.737 3.302 4.664 1.00 89.81 129 ARG A CA 1
ATOM 1032 C C . ARG A 1 129 ? -8.614 3.318 5.679 1.00 89.81 129 ARG A C 1
ATOM 1034 O O . ARG A 1 129 ? -8.560 2.466 6.573 1.00 89.81 129 ARG A O 1
ATOM 1041 N N . GLU A 1 130 ? -7.742 4.317 5.593 1.00 89.50 130 GLU A N 1
ATOM 1042 C CA . GLU A 1 130 ? -6.711 4.527 6.607 1.00 89.50 130 GLU A CA 1
ATOM 1043 C C . GLU A 1 130 ? -7.330 4.975 7.938 1.00 89.50 130 GLU A C 1
ATOM 1045 O O . GLU A 1 130 ? -8.159 5.882 7.999 1.00 89.50 130 GLU A O 1
ATOM 1050 N N . TYR A 1 131 ? -6.913 4.325 9.021 1.00 87.00 131 TYR A N 1
ATOM 1051 C CA . TYR A 1 131 ? -7.407 4.545 10.370 1.00 87.00 131 TYR A CA 1
ATOM 1052 C C . TYR A 1 131 ? -6.268 4.955 11.300 1.00 87.00 131 TYR A C 1
ATOM 1054 O O . TYR A 1 131 ? -5.268 4.244 11.455 1.00 87.00 131 TYR A O 1
ATOM 1062 N N . SER A 1 132 ? -6.445 6.089 11.970 1.00 82.50 132 SER A N 1
ATOM 1063 C CA . SER A 1 132 ? -5.515 6.592 12.970 1.00 82.50 132 SER A CA 1
ATOM 1064 C C . SER A 1 132 ? -5.928 6.114 14.352 1.00 82.50 132 SER A C 1
ATOM 1066 O O . SER A 1 132 ? -6.887 6.610 14.937 1.00 82.50 132 SER A O 1
ATOM 1068 N N . TYR A 1 133 ? -5.142 5.211 14.941 1.00 79.31 133 TYR A N 1
ATOM 1069 C CA . TYR A 1 133 ? -5.321 4.856 16.353 1.00 79.31 133 TYR A CA 1
ATOM 1070 C C . TYR A 1 133 ? -5.093 6.041 17.295 1.00 79.31 133 TYR A C 1
ATOM 1072 O O . TYR A 1 133 ? -5.659 6.057 18.380 1.00 79.31 133 TYR A O 1
ATOM 1080 N N . ALA A 1 134 ? -4.273 7.018 16.894 1.00 72.69 134 ALA A N 1
ATOM 1081 C CA . ALA A 1 134 ? -4.015 8.197 17.713 1.00 72.69 134 ALA A CA 1
ATOM 1082 C C . ALA A 1 134 ? -5.265 9.079 17.812 1.00 72.69 134 ALA A C 1
ATOM 1084 O O . ALA A 1 134 ? -5.592 9.548 18.895 1.00 72.69 134 ALA A O 1
ATOM 1085 N N . GLN A 1 135 ? -5.961 9.287 16.689 1.00 75.62 135 GLN A N 1
ATOM 1086 C CA . GLN A 1 135 ? -7.191 10.087 16.629 1.00 75.62 135 GLN A CA 1
ATOM 1087 C C . GLN A 1 135 ? -8.445 9.265 16.955 1.00 75.62 135 GLN A C 1
ATOM 1089 O O . GLN A 1 135 ? -9.505 9.836 17.185 1.00 75.62 135 GLN A O 1
ATOM 1094 N N . ASN A 1 136 ? -8.313 7.935 16.994 1.00 79.56 136 ASN A N 1
ATOM 1095 C CA . ASN A 1 136 ? -9.417 6.985 17.086 1.00 79.56 136 ASN A CA 1
ATOM 1096 C C . ASN A 1 136 ? -10.469 7.200 15.976 1.00 79.56 136 ASN A C 1
ATOM 1098 O O . ASN A 1 136 ? -11.660 6.974 16.190 1.00 79.56 136 ASN A O 1
ATOM 1102 N N . ASP A 1 137 ? -10.018 7.614 14.790 1.00 81.12 137 ASP A N 1
ATOM 1103 C CA . ASP A 1 137 ? -10.862 7.969 13.647 1.00 81.12 137 ASP A CA 1
ATOM 1104 C C . ASP A 1 137 ? -10.161 7.659 12.312 1.00 81.12 137 ASP A C 1
ATOM 1106 O O . ASP A 1 137 ? -8.953 7.387 12.266 1.00 81.12 137 ASP A O 1
ATOM 1110 N N . TYR A 1 138 ? -10.925 7.682 11.225 1.00 83.38 138 TYR A N 1
ATOM 1111 C CA . TYR A 1 138 ? -10.414 7.582 9.863 1.00 83.38 138 TYR A CA 1
ATOM 1112 C C . TYR A 1 138 ? -9.638 8.844 9.472 1.00 83.38 138 TYR A C 1
ATOM 1114 O O . TYR A 1 138 ? -10.025 9.956 9.822 1.00 83.38 138 TYR A O 1
ATOM 1122 N N . ILE A 1 139 ? -8.518 8.665 8.765 1.00 78.62 139 ILE A N 1
ATOM 1123 C CA . ILE A 1 139 ? -7.670 9.785 8.324 1.00 78.62 139 ILE A CA 1
ATOM 1124 C C . ILE A 1 139 ? -8.280 10.477 7.105 1.00 78.62 139 ILE A C 1
ATOM 1126 O O . ILE A 1 139 ? -8.216 11.702 7.007 1.00 78.62 139 ILE A O 1
ATOM 1130 N N . ASP A 1 140 ? -8.890 9.701 6.208 1.00 69.81 140 ASP A N 1
ATOM 1131 C CA . ASP A 1 140 ? -9.625 10.221 5.061 1.00 69.81 140 ASP A CA 1
ATOM 1132 C C . ASP A 1 140 ? -11.138 10.132 5.298 1.00 69.81 140 ASP A C 1
ATOM 1134 O O . ASP A 1 140 ? -11.655 9.146 5.830 1.00 69.81 140 ASP A O 1
ATOM 1138 N N . MET A 1 141 ? -11.849 11.186 4.902 1.00 55.31 141 MET A N 1
ATOM 1139 C CA . MET A 1 141 ? -13.300 11.289 5.013 1.00 55.31 141 MET A CA 1
ATOM 1140 C C . MET A 1 141 ? -14.030 10.970 3.702 1.00 55.31 141 MET A C 1
ATOM 1142 O O . MET A 1 141 ? -15.247 10.788 3.748 1.00 55.31 141 MET A O 1
ATOM 1146 N N . ASN A 1 142 ? -13.331 10.885 2.562 1.00 56.25 142 ASN A N 1
ATOM 1147 C CA . ASN A 1 142 ? -13.951 10.815 1.239 1.00 56.25 142 ASN A CA 1
ATOM 1148 C C . ASN A 1 142 ? -13.300 9.751 0.338 1.00 56.25 142 ASN A C 1
ATOM 1150 O O . ASN A 1 142 ? -12.601 10.085 -0.612 1.00 56.25 142 ASN A O 1
ATOM 1154 N N . GLU A 1 143 ? -13.610 8.481 0.583 1.00 64.62 143 GLU A N 1
ATOM 1155 C CA . GLU A 1 143 ? -13.468 7.442 -0.440 1.00 64.62 143 GLU A CA 1
ATOM 1156 C C . GLU A 1 143 ? -14.821 6.772 -0.674 1.00 64.62 143 GLU A C 1
ATOM 1158 O O . GLU A 1 143 ? -15.511 6.366 0.279 1.00 64.62 143 GLU A O 1
ATOM 1163 N N . ASP A 1 144 ? -15.196 6.694 -1.950 1.00 76.81 144 ASP A N 1
ATOM 1164 C CA . ASP A 1 144 ? -16.392 6.000 -2.402 1.00 76.81 144 ASP A CA 1
ATOM 1165 C C . ASP A 1 144 ? -16.111 4.489 -2.450 1.00 76.81 144 ASP A C 1
ATOM 1167 O O . ASP A 1 144 ? -15.098 4.069 -3.014 1.00 76.81 144 ASP A O 1
ATOM 1171 N N . PRO A 1 145 ? -16.973 3.648 -1.851 1.00 87.69 145 PRO A N 1
ATOM 1172 C CA . PRO A 1 145 ? -16.817 2.202 -1.924 1.00 87.69 145 PRO A CA 1
ATOM 1173 C C . PRO A 1 145 ? -16.803 1.697 -3.368 1.00 87.69 145 PRO A C 1
ATOM 1175 O O . PRO A 1 145 ? -17.615 2.113 -4.196 1.00 87.69 145 PRO A O 1
ATOM 1178 N N . ILE A 1 146 ? -15.936 0.726 -3.646 1.00 88.31 146 ILE A N 1
ATOM 1179 C CA . ILE A 1 146 ? -15.878 0.047 -4.939 1.00 88.3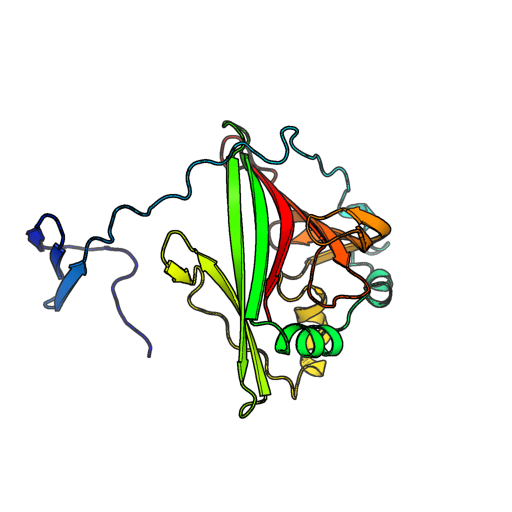1 146 ILE A CA 1
ATOM 1180 C C . ILE A 1 146 ? -17.047 -0.931 -5.023 1.00 88.31 146 ILE A C 1
ATOM 1182 O O . ILE A 1 146 ? -17.245 -1.756 -4.125 1.00 88.31 146 ILE A O 1
ATOM 1186 N N . THR A 1 147 ? -17.805 -0.867 -6.117 1.00 89.94 147 THR A N 1
ATOM 1187 C CA . THR A 1 147 ? -18.877 -1.827 -6.406 1.00 89.94 147 THR A CA 1
ATOM 1188 C C . THR A 1 147 ? -18.293 -3.071 -7.064 1.00 89.94 147 THR A C 1
ATOM 1190 O O . THR A 1 147 ? -17.621 -2.983 -8.086 1.00 89.94 147 THR A O 1
ATOM 1193 N N . MET A 1 148 ? -18.563 -4.252 -6.503 1.00 88.19 148 MET A N 1
ATOM 1194 C CA . MET A 1 148 ? -17.991 -5.513 -6.990 1.00 88.19 148 MET A CA 1
ATOM 1195 C C . MET A 1 148 ? -18.617 -6.028 -8.297 1.00 88.19 148 MET A C 1
ATOM 1197 O O . MET A 1 148 ? -18.086 -6.968 -8.885 1.00 88.19 148 MET A O 1
ATOM 1201 N N . ASN A 1 149 ? -19.729 -5.444 -8.750 1.00 84.00 149 ASN A N 1
ATOM 1202 C CA . ASN A 1 149 ? -20.409 -5.858 -9.982 1.00 84.00 149 ASN A CA 1
ATOM 1203 C C . ASN A 1 149 ? -19.775 -5.271 -11.256 1.00 84.00 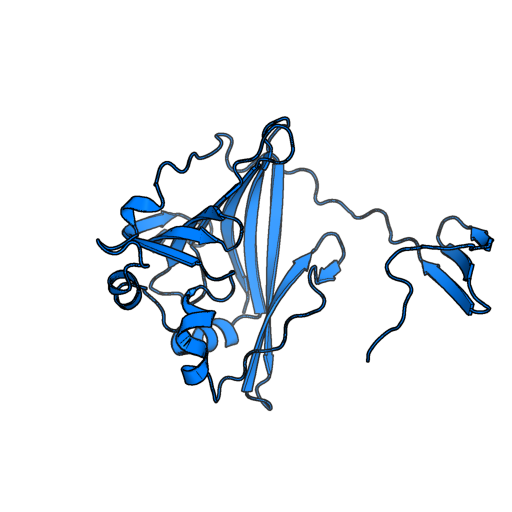149 ASN A C 1
ATOM 1205 O O . ASN A 1 149 ? -19.887 -5.899 -12.303 1.00 84.00 149 ASN A O 1
ATOM 1209 N N . ASP A 1 150 ? -19.074 -4.136 -11.150 1.00 79.31 150 ASP A N 1
ATOM 1210 C CA . ASP A 1 150 ? -18.575 -3.357 -12.297 1.00 79.31 150 ASP A CA 1
ATOM 1211 C C . ASP A 1 150 ? -17.040 -3.219 -12.274 1.00 79.31 150 ASP A C 1
ATOM 1213 O O . ASP A 1 150 ? -16.464 -2.251 -12.762 1.00 79.31 150 ASP A O 1
ATOM 1217 N N . LEU A 1 151 ? -16.345 -4.193 -11.674 1.00 83.62 151 LEU A N 1
ATOM 1218 C CA . LEU A 1 151 ? -14.886 -4.143 -11.495 1.00 83.62 151 LEU A CA 1
ATOM 1219 C C . LEU A 1 151 ? -14.107 -4.096 -12.815 1.00 83.62 151 LEU A C 1
ATOM 1221 O O . LEU A 1 151 ? -12.983 -3.607 -12.835 1.00 83.62 151 LEU A O 1
ATOM 1225 N N . THR A 1 152 ? -14.691 -4.612 -13.898 1.00 74.94 152 THR A N 1
ATOM 1226 C CA . THR A 1 152 ? -14.070 -4.638 -15.230 1.00 74.94 152 THR A CA 1
ATOM 1227 C C . THR A 1 152 ? -13.940 -3.255 -15.849 1.00 74.94 152 THR A C 1
ATOM 1229 O O . THR A 1 152 ? -13.041 -3.038 -16.651 1.00 74.94 152 THR A O 1
ATOM 1232 N N . ASP A 1 153 ? -14.814 -2.318 -15.480 1.00 74.62 153 ASP A N 1
ATOM 1233 C CA . ASP A 1 153 ? -14.842 -0.981 -16.084 1.00 74.62 153 ASP A CA 1
ATOM 1234 C C . ASP A 1 153 ? -13.722 -0.079 -15.541 1.00 74.62 153 ASP A C 1
ATOM 1236 O O . ASP A 1 153 ? -13.431 0.966 -16.118 1.00 74.62 153 ASP A O 1
ATOM 1240 N N . TYR A 1 154 ? -13.080 -0.508 -14.450 1.00 70.12 154 TYR A N 1
ATOM 1241 C CA . TYR A 1 154 ? -12.064 0.240 -13.711 1.00 70.12 154 TYR A CA 1
ATOM 1242 C C . TYR A 1 154 ? -10.856 -0.632 -13.345 1.00 70.12 154 TYR A C 1
ATOM 1244 O O . TYR A 1 154 ? -10.131 -0.320 -12.402 1.00 70.12 154 TYR A O 1
ATOM 1252 N N . GLU A 1 155 ? -10.648 -1.757 -14.037 1.00 72.31 155 GLU A N 1
ATOM 1253 C CA . GLU A 1 155 ? -9.579 -2.708 -13.704 1.00 72.31 155 GLU A CA 1
ATOM 1254 C C . GLU A 1 155 ? -8.207 -2.015 -13.646 1.00 72.31 155 GLU A C 1
ATOM 1256 O O . GLU A 1 155 ? -7.454 -2.206 -12.684 1.00 72.31 155 GLU A O 1
ATOM 1261 N N . ASP A 1 156 ? -7.963 -1.110 -14.597 1.00 74.75 156 ASP A N 1
ATOM 1262 C CA . ASP A 1 156 ? -6.719 -0.352 -14.708 1.00 74.75 156 ASP A CA 1
ATOM 1263 C C . ASP A 1 156 ? -6.498 0.614 -13.539 1.00 74.75 156 ASP A C 1
ATOM 1265 O O . ASP A 1 156 ? -5.364 0.800 -13.083 1.00 74.75 156 ASP A O 1
ATOM 1269 N N . ASP A 1 157 ? -7.584 1.165 -12.992 1.00 78.38 157 ASP A N 1
ATOM 1270 C CA . ASP A 1 157 ? -7.587 2.122 -11.882 1.00 78.38 157 ASP A CA 1
ATOM 1271 C C . ASP A 1 157 ? -7.323 1.460 -10.519 1.00 78.38 157 ASP A C 1
ATOM 1273 O O . ASP A 1 157 ? -7.084 2.148 -9.523 1.00 78.38 157 ASP A O 1
ATOM 1277 N N . PHE A 1 158 ? -7.296 0.123 -10.466 1.00 85.94 158 PHE A N 1
ATOM 1278 C CA . PHE A 1 158 ? -7.191 -0.617 -9.210 1.00 85.94 158 PHE A CA 1
ATOM 1279 C C . PHE A 1 158 ? -6.105 -1.699 -9.176 1.00 85.94 158 PHE A C 1
ATOM 1281 O O . PHE A 1 158 ? -6.077 -2.517 -8.249 1.00 85.94 158 PHE A O 1
ATOM 1288 N N . HIS A 1 159 ? -5.154 -1.674 -10.112 1.00 88.88 159 HIS A N 1
ATOM 1289 C CA . HIS A 1 159 ? -3.995 -2.575 -10.133 1.00 88.88 159 HIS A CA 1
ATOM 1290 C C . HIS A 1 159 ? -3.212 -2.627 -8.810 1.00 88.88 159 HIS A C 1
ATOM 1292 O O . HIS A 1 159 ? -2.677 -3.677 -8.436 1.00 88.88 159 HIS A O 1
ATOM 1298 N N . PHE A 1 160 ? -3.161 -1.511 -8.078 1.00 93.38 160 PHE A N 1
ATOM 1299 C CA . PHE A 1 160 ? -2.442 -1.403 -6.807 1.00 93.38 160 PHE A CA 1
ATOM 1300 C C . PHE A 1 160 ? -3.357 -1.243 -5.586 1.00 93.38 160 PHE A C 1
ATOM 1302 O O . PHE A 1 160 ? -2.872 -0.963 -4.487 1.00 93.38 160 PHE A O 1
ATOM 1309 N N . PHE A 1 161 ? -4.665 -1.472 -5.727 1.00 92.56 161 PHE A N 1
ATOM 1310 C CA . PHE A 1 161 ? -5.602 -1.380 -4.609 1.00 92.56 161 PHE A CA 1
ATOM 1311 C C . PHE A 1 161 ? -5.175 -2.301 -3.439 1.00 92.56 161 PHE A C 1
ATOM 1313 O O . PHE A 1 161 ? -4.782 -3.452 -3.665 1.00 92.56 161 PHE A O 1
ATOM 1320 N N . PRO A 1 162 ? -5.224 -1.846 -2.168 1.00 91.94 162 PRO A N 1
ATOM 1321 C CA . PRO A 1 162 ? -5.797 -0.597 -1.649 1.00 91.94 162 PRO A CA 1
ATOM 1322 C C . PRO A 1 162 ? -4.760 0.522 -1.453 1.00 91.94 162 PRO A C 1
ATOM 1324 O O . PRO A 1 162 ? -4.781 1.248 -0.458 1.00 91.94 162 PRO A O 1
ATOM 1327 N N . LYS A 1 163 ? -3.751 0.588 -2.316 1.00 91.88 163 LYS A N 1
ATOM 1328 C CA . LYS A 1 163 ? -2.822 1.712 -2.395 1.00 91.88 163 LYS A CA 1
ATOM 1329 C C . LYS A 1 163 ? -3.089 2.490 -3.668 1.00 91.88 163 LYS A C 1
ATOM 1331 O O . LYS A 1 163 ? -3.640 1.946 -4.621 1.00 91.88 163 LYS A O 1
ATOM 1336 N N . ASP A 1 164 ? -2.668 3.748 -3.653 1.00 87.44 164 ASP A N 1
ATOM 1337 C CA . ASP A 1 164 ? -2.736 4.602 -4.827 1.00 87.44 164 ASP A CA 1
ATOM 1338 C C . ASP A 1 164 ? -2.054 3.922 -6.008 1.00 87.44 164 ASP A C 1
ATOM 1340 O O . ASP A 1 164 ? -0.984 3.308 -5.878 1.00 87.44 164 ASP A O 1
ATOM 1344 N N . ASN A 1 165 ? -2.681 4.066 -7.165 1.00 88.69 165 ASN A N 1
ATOM 1345 C CA . ASN A 1 165 ? -2.138 3.552 -8.399 1.00 88.69 165 ASN A CA 1
ATOM 1346 C C . ASN A 1 165 ? -0.801 4.216 -8.750 1.00 88.69 165 ASN A C 1
ATOM 1348 O O . ASN A 1 165 ? -0.538 5.388 -8.459 1.00 88.69 165 ASN A O 1
ATOM 1352 N N . LEU A 1 166 ? 0.056 3.439 -9.407 1.00 92.06 166 LEU A N 1
ATOM 1353 C CA . LEU A 1 166 ? 1.288 3.945 -9.992 1.00 92.06 166 LEU A CA 1
ATOM 1354 C C . LEU A 1 166 ? 0.987 4.455 -11.400 1.00 92.06 166 LEU A C 1
ATOM 1356 O O . LEU A 1 166 ? 0.374 3.748 -12.193 1.00 92.06 166 LEU A O 1
ATOM 1360 N N . THR A 1 167 ? 1.451 5.660 -11.722 1.00 89.19 167 THR A N 1
ATOM 1361 C CA . THR A 1 167 ? 1.289 6.251 -13.062 1.00 89.19 167 THR A CA 1
ATOM 1362 C C . THR A 1 167 ? 2.189 5.588 -14.094 1.00 89.19 167 THR A C 1
ATOM 1364 O O . THR A 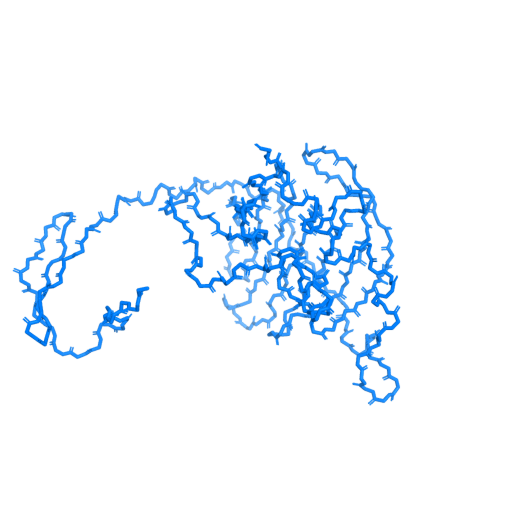1 167 ? 1.871 5.545 -15.276 1.00 89.19 167 THR A O 1
ATOM 1367 N N . ILE A 1 168 ? 3.336 5.094 -13.640 1.00 91.81 168 ILE A N 1
ATOM 1368 C CA . ILE A 1 168 ? 4.310 4.364 -14.437 1.00 91.81 168 ILE A CA 1
ATOM 1369 C C . ILE A 1 168 ? 5.068 3.427 -13.516 1.00 91.81 168 ILE A C 1
ATOM 1371 O O . ILE A 1 168 ? 5.481 3.817 -12.418 1.00 91.81 168 ILE A O 1
ATOM 1375 N N . TYR A 1 169 ? 5.236 2.185 -13.944 1.00 94.75 169 TYR A N 1
ATOM 1376 C CA . TYR A 1 169 ? 5.855 1.162 -13.125 1.00 94.75 169 TYR A CA 1
ATOM 1377 C C . TYR A 1 169 ? 6.576 0.106 -13.953 1.00 94.75 169 TYR A C 1
ATOM 1379 O O . TYR A 1 169 ? 6.536 0.089 -15.172 1.00 94.75 169 TYR A O 1
ATOM 1387 N N . LYS A 1 170 ? 7.290 -0.773 -13.267 1.00 95.38 170 LYS A N 1
ATOM 1388 C CA . LYS A 1 170 ? 7.958 -1.918 -13.856 1.00 95.38 170 LYS A CA 1
ATOM 1389 C C . LYS A 1 170 ? 7.957 -3.065 -12.877 1.00 95.38 170 LYS A C 1
ATOM 1391 O O . LYS A 1 170 ? 8.315 -2.889 -11.707 1.00 95.38 170 LYS A O 1
ATOM 1396 N N . VAL A 1 171 ? 7.619 -4.250 -13.366 1.00 96.00 171 VAL A N 1
ATOM 1397 C CA . VAL A 1 171 ? 7.788 -5.481 -12.600 1.00 96.00 171 VAL A CA 1
ATOM 1398 C C . VAL A 1 171 ? 9.243 -5.923 -12.735 1.00 96.00 171 VAL A C 1
ATOM 1400 O O . VAL A 1 171 ? 9.703 -6.308 -13.807 1.00 96.00 171 VAL A O 1
ATOM 1403 N N . VAL A 1 172 ? 10.003 -5.843 -11.640 1.00 95.88 172 VAL A N 1
ATOM 1404 C CA . VAL A 1 172 ? 11.458 -6.098 -11.651 1.00 95.88 172 VAL A CA 1
ATOM 1405 C C . VAL A 1 172 ? 11.830 -7.530 -11.260 1.00 95.88 172 VAL A C 1
ATOM 1407 O O . VAL A 1 172 ? 13.001 -7.903 -11.325 1.00 95.88 172 VAL A O 1
ATOM 1410 N N . GLY A 1 173 ? 10.845 -8.345 -10.878 1.00 96.81 173 GLY A N 1
ATOM 1411 C CA . GLY A 1 173 ? 11.013 -9.767 -10.589 1.00 96.81 173 GLY A CA 1
ATOM 1412 C C . GLY A 1 173 ? 10.301 -10.192 -9.313 1.00 96.81 173 GLY A C 1
ATOM 1413 O O . GLY A 1 173 ? 9.303 -9.598 -8.911 1.00 96.81 173 GLY A O 1
ATOM 1414 N N . THR A 1 174 ? 10.829 -11.232 -8.670 1.00 98.12 174 THR A N 1
ATOM 1415 C CA . THR A 1 174 ? 10.273 -11.797 -7.437 1.00 98.12 174 THR A CA 1
ATOM 1416 C C . THR A 1 174 ? 11.317 -11.860 -6.330 1.00 98.12 174 THR A C 1
ATOM 1418 O O . THR A 1 174 ? 12.456 -12.255 -6.575 1.00 98.12 174 THR A O 1
ATOM 1421 N N . GLU A 1 175 ? 10.919 -11.553 -5.099 1.00 98.44 175 GLU A N 1
ATOM 1422 C CA . GLU A 1 175 ? 11.769 -11.628 -3.909 1.00 98.44 175 GLU A CA 1
ATOM 1423 C C . GLU A 1 175 ? 11.024 -12.306 -2.750 1.00 98.44 175 GLU A C 1
ATOM 1425 O O . GLU A 1 175 ? 9.823 -12.108 -2.566 1.00 98.44 175 GLU A O 1
ATOM 1430 N N . ASN A 1 176 ? 11.745 -13.070 -1.925 1.00 98.12 176 ASN A N 1
ATOM 1431 C CA . ASN A 1 176 ? 11.201 -13.609 -0.681 1.00 98.12 176 ASN A CA 1
ATOM 1432 C C . ASN A 1 176 ? 11.403 -12.598 0.459 1.00 98.12 176 ASN A C 1
ATOM 1434 O O . ASN A 1 176 ? 12.536 -12.271 0.818 1.00 98.12 176 ASN A O 1
ATOM 1438 N N . ILE A 1 177 ? 10.307 -12.102 1.035 1.00 97.81 177 ILE A N 1
ATOM 1439 C CA . ILE A 1 177 ? 10.325 -11.064 2.068 1.00 97.81 177 ILE A CA 1
ATOM 1440 C C . ILE A 1 177 ? 9.866 -11.620 3.406 1.00 97.81 177 ILE A C 1
ATOM 1442 O O . ILE A 1 177 ? 8.748 -12.113 3.560 1.00 97.81 177 ILE A O 1
ATOM 1446 N N . LYS A 1 178 ? 10.732 -11.466 4.409 1.00 96.25 178 LYS A N 1
ATOM 1447 C CA . LYS A 1 178 ? 10.419 -11.766 5.802 1.00 96.25 178 LYS A CA 1
ATOM 1448 C C . LYS A 1 178 ? 9.660 -10.616 6.454 1.00 96.25 178 LYS A C 1
ATOM 1450 O O . LYS A 1 178 ? 10.108 -9.472 6.453 1.00 96.25 178 LYS A O 1
ATOM 1455 N N . THR A 1 179 ? 8.562 -10.958 7.107 1.00 95.00 179 THR A N 1
ATOM 1456 C CA . THR A 1 179 ? 7.739 -10.073 7.934 1.00 95.00 179 THR A CA 1
ATOM 1457 C C . THR A 1 179 ? 7.503 -10.727 9.305 1.00 95.00 179 THR A C 1
ATOM 1459 O O . THR A 1 179 ? 7.760 -11.924 9.473 1.00 95.00 179 THR A O 1
ATOM 1462 N N . PRO A 1 180 ? 6.969 -9.997 10.297 1.00 93.25 180 PRO A N 1
ATOM 1463 C CA . PRO A 1 180 ? 6.422 -10.584 11.520 1.00 93.25 180 PRO A CA 1
ATOM 1464 C C . PRO A 1 180 ? 5.413 -11.727 11.317 1.00 93.25 180 PRO A C 1
ATOM 1466 O O . PRO A 1 180 ? 5.284 -12.566 12.203 1.00 93.25 180 PRO A O 1
ATOM 1469 N N . LEU A 1 181 ? 4.707 -11.778 10.180 1.00 94.19 181 LEU A N 1
ATOM 1470 C CA . LEU A 1 181 ? 3.721 -12.824 9.878 1.00 94.19 181 LEU A CA 1
ATOM 1471 C C . LEU A 1 181 ? 4.316 -14.050 9.170 1.00 94.19 181 LEU A C 1
ATOM 1473 O O . LEU A 1 181 ? 3.606 -15.030 8.959 1.00 94.19 181 LEU A O 1
ATOM 1477 N N . GLY A 1 182 ? 5.598 -14.007 8.804 1.00 95.75 182 GLY A N 1
ATOM 1478 C CA . GLY A 1 182 ? 6.276 -15.074 8.075 1.00 95.75 182 GLY A CA 1
ATOM 1479 C C . GLY A 1 182 ? 7.020 -14.569 6.844 1.00 95.75 182 GLY A C 1
ATOM 1480 O O . GLY A 1 182 ? 7.200 -13.365 6.654 1.00 95.75 182 GLY A O 1
ATOM 1481 N N . ASN A 1 183 ? 7.472 -15.516 6.028 1.00 97.94 183 ASN A N 1
ATOM 1482 C CA . ASN A 1 183 ? 8.147 -15.252 4.763 1.00 97.94 183 ASN A CA 1
ATOM 1483 C C . ASN A 1 183 ? 7.143 -15.355 3.616 1.00 97.94 183 ASN A C 1
ATOM 1485 O O . ASN A 1 183 ? 6.338 -16.287 3.591 1.00 97.94 183 ASN A O 1
ATOM 1489 N N . PHE A 1 184 ? 7.219 -14.427 2.672 1.00 98.31 184 PHE A N 1
ATOM 1490 C CA . PHE A 1 184 ? 6.307 -14.360 1.540 1.00 98.31 184 PHE A CA 1
ATOM 1491 C C . PHE A 1 184 ? 7.072 -14.201 0.237 1.00 98.31 184 PHE A C 1
ATOM 1493 O O . PHE A 1 184 ? 7.927 -13.323 0.132 1.00 98.31 184 PHE A O 1
ATOM 1500 N N . ASP A 1 185 ? 6.716 -14.998 -0.763 1.00 98.56 185 ASP A N 1
ATOM 1501 C CA . ASP A 1 185 ? 7.141 -14.755 -2.137 1.00 98.56 185 ASP A CA 1
ATOM 1502 C C . ASP A 1 185 ? 6.334 -13.588 -2.698 1.00 98.56 185 ASP A C 1
ATOM 1504 O O . ASP A 1 185 ? 5.096 -13.599 -2.678 1.00 98.56 185 ASP A O 1
ATOM 1508 N N . CYS A 1 186 ? 7.051 -12.557 -3.130 1.00 98.75 186 CYS A N 1
ATOM 1509 C CA . CYS A 1 186 ? 6.467 -11.302 -3.558 1.00 98.75 186 CYS A CA 1
ATOM 1510 C C . CYS A 1 186 ? 6.911 -10.953 -4.972 1.00 98.75 186 CYS A C 1
ATOM 1512 O O . CYS A 1 186 ? 8.108 -10.996 -5.255 1.00 98.75 186 CYS A O 1
ATOM 1514 N N . THR A 1 187 ? 5.982 -10.521 -5.816 1.00 98.56 187 THR A N 1
ATOM 1515 C CA . THR A 1 187 ? 6.308 -9.758 -7.021 1.00 98.56 187 THR A CA 1
ATOM 1516 C C . THR A 1 187 ? 6.740 -8.355 -6.613 1.00 98.56 187 THR A C 1
ATOM 1518 O O . THR A 1 187 ? 6.129 -7.716 -5.751 1.00 98.56 187 THR A O 1
ATOM 1521 N N . VAL A 1 188 ? 7.839 -7.890 -7.197 1.00 98.44 188 VAL A N 1
ATOM 1522 C CA . VAL A 1 188 ? 8.461 -6.610 -6.874 1.00 98.44 188 VAL A CA 1
ATOM 1523 C C . VAL A 1 188 ? 8.170 -5.622 -7.984 1.00 98.44 188 VAL A C 1
ATOM 1525 O O . VAL A 1 188 ? 8.502 -5.871 -9.144 1.00 98.44 188 VAL A O 1
ATOM 1528 N N . VAL A 1 189 ? 7.590 -4.490 -7.605 1.00 97.62 189 VAL A N 1
ATOM 1529 C CA . VAL A 1 189 ? 7.248 -3.409 -8.525 1.00 97.62 189 VAL A CA 1
ATOM 1530 C C . VAL A 1 189 ? 8.001 -2.152 -8.124 1.00 97.62 189 VAL A C 1
ATOM 1532 O O . VAL A 1 189 ? 8.049 -1.789 -6.948 1.00 97.62 189 VAL A O 1
ATOM 1535 N N . GLU A 1 190 ? 8.608 -1.496 -9.102 1.00 97.38 190 GLU A N 1
ATOM 1536 C CA . GLU A 1 190 ? 9.219 -0.175 -8.972 1.00 97.38 190 GLU A CA 1
ATOM 1537 C C . GLU A 1 190 ? 8.439 0.799 -9.846 1.00 97.38 190 GLU A C 1
ATOM 1539 O O . GLU A 1 190 ? 8.117 0.466 -10.977 1.00 97.38 190 GLU A O 1
ATOM 1544 N N . GLY A 1 191 ? 8.126 1.993 -9.356 1.00 95.88 191 GLY A N 1
ATOM 1545 C CA . GLY A 1 191 ? 7.340 2.944 -10.130 1.00 95.88 191 GLY A CA 1
ATOM 1546 C C . GLY A 1 191 ? 7.212 4.307 -9.480 1.00 95.88 191 GLY A C 1
ATOM 1547 O O . GLY A 1 191 ? 7.922 4.635 -8.524 1.00 95.88 191 GLY A O 1
ATOM 1548 N N . PHE A 1 192 ? 6.306 5.107 -10.025 1.00 94.56 192 PHE A N 1
ATOM 1549 C CA . PHE A 1 192 ? 6.061 6.480 -9.612 1.00 94.56 192 PHE A CA 1
ATOM 1550 C C . PHE A 1 192 ? 4.575 6.693 -9.320 1.00 94.56 192 PHE A C 1
ATOM 1552 O O . PHE A 1 192 ? 3.721 6.189 -10.043 1.00 94.56 192 PHE A O 1
ATOM 1559 N N . SER A 1 193 ? 4.268 7.442 -8.260 1.00 90.62 193 SER A N 1
ATOM 1560 C CA . SER A 1 193 ? 2.909 7.946 -8.011 1.00 90.62 193 SER A CA 1
ATOM 1561 C C . SER A 1 193 ? 2.578 9.126 -8.934 1.00 90.62 193 SER A C 1
ATOM 1563 O O . SER A 1 193 ? 3.466 9.667 -9.593 1.00 90.62 193 SER A O 1
ATOM 1565 N N . GLU A 1 194 ? 1.350 9.638 -8.856 1.00 81.62 194 GLU A N 1
ATOM 1566 C CA . GLU A 1 194 ? 0.918 10.872 -9.535 1.00 81.62 194 GLU A CA 1
ATOM 1567 C C . GLU A 1 194 ? 1.823 12.087 -9.248 1.00 81.62 194 GLU A C 1
ATOM 1569 O O . GLU A 1 194 ? 2.165 12.839 -10.153 1.00 81.62 194 GLU A O 1
ATOM 1574 N N . PHE A 1 195 ? 2.307 12.241 -8.009 1.00 85.25 195 PHE A N 1
ATOM 1575 C CA . PHE A 1 195 ? 3.210 13.338 -7.618 1.00 85.25 195 PHE A CA 1
ATOM 1576 C C . PHE A 1 195 ? 4.707 13.029 -7.796 1.00 85.25 195 PHE A C 1
ATOM 1578 O O . PHE A 1 195 ? 5.530 13.528 -7.027 1.00 85.25 195 PHE A O 1
ATOM 1585 N N . ASP A 1 196 ? 5.068 12.159 -8.741 1.00 87.81 196 ASP A N 1
ATOM 1586 C CA . ASP A 1 196 ? 6.454 11.756 -9.039 1.00 87.81 196 ASP A CA 1
ATOM 1587 C C . ASP A 1 196 ? 7.238 11.156 -7.849 1.00 87.81 196 ASP A C 1
ATOM 1589 O O . ASP A 1 196 ? 8.468 11.044 -7.884 1.00 87.81 196 ASP A O 1
ATOM 1593 N N . ASN A 1 197 ? 6.557 10.713 -6.787 1.00 93.62 197 ASN A N 1
ATOM 1594 C CA . ASN A 1 197 ? 7.220 10.000 -5.699 1.00 93.62 197 ASN A CA 1
ATOM 1595 C C . ASN A 1 197 ? 7.633 8.613 -6.183 1.00 93.62 197 ASN A C 1
ATOM 1597 O O . ASN A 1 197 ? 6.819 7.880 -6.743 1.00 93.62 197 ASN A O 1
ATOM 1601 N N . LYS A 1 198 ? 8.874 8.216 -5.900 1.00 96.44 198 LYS A N 1
ATOM 1602 C CA . LYS A 1 198 ? 9.355 6.865 -6.197 1.00 96.44 198 LYS A CA 1
ATOM 1603 C C . LYS A 1 198 ? 8.738 5.881 -5.217 1.00 96.44 198 LYS A C 1
ATOM 1605 O O . LYS A 1 198 ? 8.857 6.062 -4.003 1.00 96.44 198 LYS A O 1
ATOM 1610 N N . ILE A 1 199 ? 8.150 4.812 -5.731 1.00 97.62 199 ILE A N 1
ATOM 1611 C CA . ILE A 1 199 ? 7.561 3.737 -4.942 1.00 97.62 199 ILE A CA 1
ATOM 1612 C C . ILE A 1 199 ? 8.209 2.417 -5.344 1.00 97.62 199 ILE A C 1
ATOM 1614 O O . ILE A 1 199 ? 8.346 2.106 -6.522 1.00 97.62 199 ILE A O 1
ATOM 1618 N N . LYS A 1 200 ? 8.614 1.631 -4.348 1.00 98.06 200 LYS A N 1
ATOM 1619 C CA . LYS A 1 200 ? 8.958 0.220 -4.517 1.00 98.06 200 LYS A CA 1
ATOM 1620 C C . LYS A 1 200 ? 8.071 -0.618 -3.615 1.00 98.06 200 LYS A C 1
ATOM 1622 O O . LYS A 1 200 ? 8.063 -0.405 -2.400 1.00 98.06 200 LYS A O 1
ATOM 1627 N N . SER A 1 201 ? 7.338 -1.561 -4.184 1.00 98.06 201 SER A N 1
ATOM 1628 C CA . SER A 1 201 ? 6.371 -2.385 -3.468 1.00 98.06 201 SER A CA 1
ATOM 1629 C C . SER A 1 201 ? 6.662 -3.872 -3.668 1.00 98.06 201 SER A C 1
ATOM 1631 O O . SER A 1 201 ? 7.143 -4.307 -4.711 1.00 98.06 201 SER A O 1
ATOM 1633 N N . TRP A 1 202 ? 6.413 -4.652 -2.618 1.00 98.56 202 TRP A N 1
ATOM 1634 C CA . TRP A 1 202 ? 6.532 -6.107 -2.615 1.00 98.56 202 TRP A CA 1
ATOM 1635 C C . TRP A 1 202 ? 5.136 -6.691 -2.414 1.00 98.56 202 TRP A C 1
ATOM 1637 O O . TRP A 1 202 ? 4.647 -6.771 -1.284 1.00 98.56 202 TRP A O 1
ATOM 1647 N N . MET A 1 203 ? 4.489 -7.042 -3.519 1.00 98.44 203 MET A N 1
ATOM 1648 C CA . MET A 1 203 ? 3.133 -7.584 -3.591 1.00 98.44 203 MET A CA 1
ATOM 1649 C C . MET A 1 203 ? 3.163 -9.074 -3.248 1.00 98.44 203 MET A C 1
ATOM 1651 O O . MET A 1 203 ? 3.790 -9.842 -3.965 1.00 98.44 203 MET A O 1
ATOM 1655 N N . ILE A 1 204 ? 2.529 -9.508 -2.153 1.00 98.62 204 ILE A N 1
ATOM 1656 C CA . ILE A 1 204 ? 2.513 -10.927 -1.763 1.00 98.62 204 ILE A CA 1
ATOM 1657 C C . ILE A 1 204 ? 1.669 -11.747 -2.747 1.00 98.62 204 ILE A C 1
ATOM 1659 O O . ILE A 1 204 ? 0.444 -11.637 -2.777 1.00 98.62 204 ILE A O 1
ATOM 1663 N N . ASN A 1 205 ? 2.292 -12.673 -3.473 1.00 98.19 205 ASN A N 1
ATOM 1664 C CA . ASN A 1 205 ? 1.620 -13.409 -4.553 1.00 98.19 205 ASN A CA 1
ATOM 1665 C C . ASN A 1 205 ? 0.414 -14.223 -4.060 1.00 98.19 205 ASN A C 1
ATOM 1667 O O . ASN A 1 205 ? -0.600 -14.324 -4.736 1.00 98.19 205 ASN A O 1
ATOM 1671 N N . SER A 1 206 ? 0.493 -14.759 -2.839 1.00 97.50 206 SER A N 1
ATOM 1672 C CA . SER A 1 206 ? -0.582 -15.546 -2.218 1.00 97.50 206 SER A CA 1
ATOM 1673 C C . SER A 1 206 ? -1.623 -14.720 -1.448 1.00 97.50 206 SER A C 1
ATOM 1675 O O . SER A 1 206 ? -2.497 -15.304 -0.801 1.00 97.50 206 SER A O 1
ATOM 1677 N N . LYS A 1 207 ? -1.510 -13.382 -1.436 1.00 97.69 207 LYS A N 1
ATOM 1678 C CA . LYS A 1 207 ? -2.380 -12.471 -0.672 1.00 97.69 207 LYS A CA 1
ATOM 1679 C C . LYS A 1 207 ? -2.710 -11.204 -1.473 1.00 97.69 207 LYS A C 1
ATOM 1681 O O . LYS A 1 207 ? -2.124 -10.158 -1.189 1.00 97.69 207 LYS A O 1
ATOM 1686 N N . PRO A 1 208 ? -3.640 -11.288 -2.438 1.00 96.94 208 PRO A N 1
ATOM 1687 C 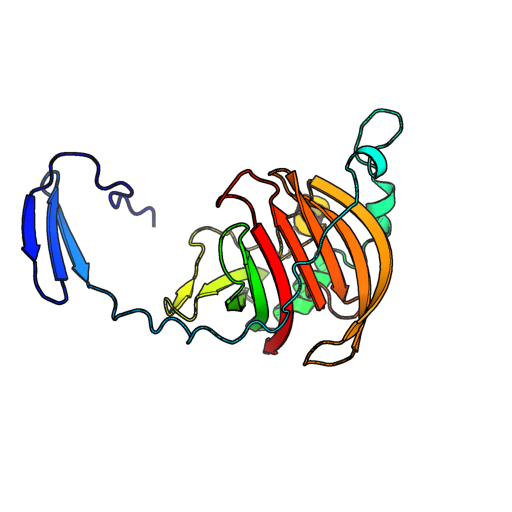CA . PRO A 1 208 ? -4.094 -10.134 -3.209 1.00 96.94 208 PRO A CA 1
ATOM 1688 C C . PRO A 1 208 ? -4.447 -8.918 -2.341 1.00 96.94 208 PRO A C 1
ATOM 1690 O O . PRO A 1 208 ? -5.110 -9.055 -1.311 1.00 96.94 208 PRO A O 1
ATOM 1693 N N . GLY A 1 209 ? -3.950 -7.738 -2.724 1.00 96.00 209 GLY A N 1
ATOM 1694 C CA . GLY A 1 209 ? -4.139 -6.477 -1.994 1.00 96.00 209 GLY A CA 1
ATOM 1695 C C . GLY A 1 209 ? -3.306 -6.323 -0.718 1.00 96.00 209 GLY A C 1
ATOM 1696 O O . GLY A 1 209 ? -3.468 -5.347 0.017 1.00 96.00 209 GLY A O 1
ATOM 1697 N N . VAL A 1 210 ? -2.416 -7.273 -0.409 1.00 98.00 210 VAL A N 1
ATOM 1698 C CA . VAL A 1 210 ? -1.551 -7.214 0.775 1.00 98.00 210 VAL A CA 1
ATOM 1699 C C . VAL A 1 210 ? -0.088 -7.165 0.361 1.00 98.00 210 VAL A C 1
ATOM 1701 O O . VAL A 1 210 ? 0.467 -8.092 -0.227 1.00 98.00 210 VAL A O 1
ATOM 1704 N N . TYR A 1 211 ? 0.574 -6.083 0.745 1.00 98.44 211 TYR A N 1
ATOM 1705 C CA . TYR A 1 211 ? 1.989 -5.875 0.489 1.00 98.44 211 TYR A CA 1
ATOM 1706 C C . TYR A 1 211 ? 2.801 -6.395 1.673 1.00 98.44 211 TYR A C 1
ATOM 1708 O O . TYR A 1 211 ? 2.449 -6.163 2.826 1.00 98.44 211 TYR A O 1
ATOM 1716 N N . ALA A 1 212 ? 3.922 -7.068 1.426 1.00 98.38 212 ALA A N 1
ATOM 1717 C CA . ALA A 1 212 ? 4.858 -7.415 2.495 1.00 98.38 212 ALA A CA 1
ATOM 1718 C C . ALA A 1 212 ? 5.621 -6.172 2.964 1.00 98.38 212 ALA A C 1
ATOM 1720 O O . ALA A 1 212 ? 5.881 -5.987 4.159 1.00 98.38 212 ALA A O 1
ATOM 1721 N N . LYS A 1 213 ? 5.978 -5.318 2.000 1.00 98.06 213 LYS A N 1
ATOM 1722 C CA . LYS A 1 213 ? 6.759 -4.107 2.206 1.00 98.06 213 LYS A CA 1
ATOM 1723 C C . LYS A 1 213 ? 6.422 -3.063 1.147 1.00 98.06 213 LYS A C 1
ATOM 1725 O O . LYS A 1 213 ? 6.161 -3.412 -0.001 1.00 98.06 213 LYS A O 1
ATOM 1730 N N . ILE A 1 214 ? 6.475 -1.791 1.527 1.00 98.06 214 ILE A N 1
ATOM 1731 C CA . ILE A 1 214 ? 6.404 -0.652 0.606 1.00 98.06 214 ILE A CA 1
ATOM 1732 C C . ILE A 1 214 ? 7.480 0.349 1.020 1.00 98.06 214 ILE A C 1
ATOM 1734 O O . ILE A 1 214 ? 7.659 0.611 2.209 1.00 98.06 214 ILE A O 1
ATOM 1738 N N . ILE A 1 215 ? 8.207 0.903 0.056 1.00 97.75 215 ILE A N 1
ATOM 1739 C CA . ILE A 1 215 ? 9.086 2.053 0.248 1.00 97.75 215 ILE A CA 1
ATOM 1740 C C . ILE A 1 215 ? 8.563 3.173 -0.639 1.00 97.75 215 ILE A C 1
ATOM 1742 O O . ILE A 1 215 ? 8.494 2.996 -1.849 1.00 97.75 215 ILE A O 1
ATOM 1746 N N . LEU A 1 216 ? 8.241 4.316 -0.042 1.00 96.50 216 LEU A N 1
ATOM 1747 C CA . LEU A 1 216 ? 7.870 5.537 -0.751 1.00 96.50 216 LEU A CA 1
ATOM 1748 C C . LEU A 1 216 ? 8.934 6.592 -0.474 1.00 96.50 216 LEU A C 1
ATOM 1750 O O . LEU A 1 216 ? 9.234 6.870 0.686 1.00 96.50 216 LEU A O 1
ATOM 1754 N N . ALA A 1 217 ? 9.506 7.180 -1.518 1.00 95.94 217 ALA A N 1
ATOM 1755 C CA . ALA A 1 217 ? 10.489 8.245 -1.417 1.00 95.94 217 ALA A CA 1
ATOM 1756 C C . ALA A 1 217 ? 10.001 9.499 -2.148 1.00 95.94 217 ALA A C 1
ATOM 1758 O O . ALA A 1 217 ? 9.813 9.490 -3.365 1.00 95.94 217 ALA A O 1
ATOM 1759 N N . LYS A 1 218 ? 9.854 10.585 -1.385 1.00 94.06 218 LYS A N 1
ATOM 1760 C CA . LYS A 1 218 ? 9.599 11.928 -1.896 1.00 94.06 218 LYS A CA 1
ATOM 1761 C C . LYS A 1 218 ? 10.910 12.699 -1.942 1.00 94.06 218 LYS A C 1
ATOM 1763 O O . LYS A 1 218 ? 11.468 13.061 -0.901 1.00 94.06 218 LYS A O 1
ATOM 1768 N N . GLU A 1 219 ? 11.401 12.946 -3.148 1.00 88.69 219 GLU A N 1
ATOM 1769 C CA . GLU A 1 219 ? 12.588 13.766 -3.372 1.00 88.69 219 GLU A CA 1
ATOM 1770 C C . GLU A 1 219 ? 12.179 15.243 -3.393 1.00 88.69 219 GLU A C 1
ATOM 1772 O O . GLU A 1 219 ? 11.593 15.736 -4.349 1.00 88.69 219 GLU A O 1
ATOM 1777 N N . ALA A 1 220 ? 12.456 15.953 -2.300 1.00 87.69 220 ALA A N 1
ATOM 1778 C CA . ALA A 1 220 ? 12.208 17.385 -2.179 1.00 87.69 220 ALA A CA 1
ATOM 1779 C C . ALA A 1 220 ? 13.289 18.041 -1.300 1.00 87.69 220 ALA A C 1
ATOM 1781 O O . ALA A 1 220 ? 13.860 17.368 -0.431 1.00 87.69 220 ALA A O 1
ATOM 1782 N N . PRO A 1 221 ? 13.600 19.332 -1.521 1.00 80.62 221 PRO A N 1
ATOM 1783 C CA . PRO A 1 221 ? 14.620 20.036 -0.756 1.00 80.62 221 PRO A CA 1
ATOM 1784 C C . PRO A 1 221 ? 14.210 20.237 0.707 1.00 80.62 221 PRO A C 1
ATOM 1786 O O . PRO A 1 221 ? 13.038 20.458 1.025 1.00 80.62 221 PRO A O 1
ATOM 1789 N N . GLY A 1 222 ? 15.210 20.195 1.592 1.00 80.44 222 GLY A N 1
ATOM 1790 C CA . GLY A 1 222 ? 15.038 20.393 3.030 1.00 80.44 222 GLY A CA 1
ATOM 1791 C C . GLY A 1 222 ? 14.021 19.429 3.636 1.00 80.44 222 GLY A C 1
ATOM 1792 O O . GLY A 1 222 ? 13.929 18.259 3.249 1.00 80.44 222 GLY A O 1
ATOM 1793 N N . SER A 1 223 ? 13.219 19.959 4.554 1.00 83.06 223 SER A N 1
ATOM 1794 C CA . SER A 1 223 ? 12.304 19.195 5.401 1.00 83.06 223 SER A CA 1
ATOM 1795 C C . SER A 1 223 ? 11.078 18.634 4.668 1.00 83.06 223 SER A C 1
ATOM 1797 O O . SER A 1 223 ? 10.339 17.842 5.243 1.00 83.06 223 SER A O 1
ATOM 1799 N N . PHE A 1 224 ? 10.853 19.011 3.405 1.00 83.81 224 PHE A N 1
ATOM 1800 C CA . PHE A 1 224 ? 9.739 18.499 2.598 1.00 83.81 224 PHE A CA 1
ATOM 1801 C C . PHE A 1 224 ? 10.012 17.117 1.990 1.00 83.81 224 PHE A C 1
ATOM 1803 O O . PHE A 1 224 ? 9.073 16.451 1.545 1.00 83.81 224 PHE A O 1
ATOM 1810 N N . GLY A 1 225 ? 11.279 16.693 1.941 1.00 90.81 225 GLY A N 1
ATOM 1811 C CA . GLY A 1 225 ? 11.668 15.377 1.446 1.00 90.81 225 GLY A CA 1
ATOM 1812 C C . GLY A 1 225 ? 11.691 14.328 2.554 1.00 90.81 225 GLY A C 1
ATOM 1813 O O . GLY A 1 225 ? 12.124 14.583 3.683 1.00 90.81 225 GLY A O 1
ATOM 1814 N N . TYR A 1 226 ? 11.239 13.121 2.224 1.00 93.69 226 TYR A N 1
ATOM 1815 C CA . TYR A 1 226 ? 11.179 12.015 3.174 1.00 93.69 226 TYR A CA 1
ATOM 1816 C C . TYR A 1 226 ? 11.182 10.651 2.482 1.00 93.69 226 TYR A C 1
ATOM 1818 O O . TYR A 1 226 ? 10.961 10.528 1.277 1.00 93.69 226 TYR A O 1
ATOM 1826 N N . THR A 1 227 ? 11.424 9.602 3.267 1.00 96.06 227 THR A N 1
ATOM 1827 C CA . THR A 1 227 ? 11.205 8.214 2.849 1.00 96.06 227 THR A CA 1
ATOM 1828 C C . THR A 1 227 ? 10.383 7.485 3.897 1.00 96.06 227 THR A C 1
ATOM 1830 O O . THR A 1 227 ? 10.753 7.489 5.066 1.00 96.06 227 THR A O 1
ATOM 1833 N N . ASN A 1 228 ? 9.302 6.833 3.487 1.00 95.38 228 ASN A N 1
ATOM 1834 C CA . ASN A 1 228 ? 8.512 5.960 4.346 1.00 95.38 228 ASN A CA 1
ATOM 1835 C C . ASN A 1 228 ? 8.780 4.506 3.988 1.00 95.38 228 ASN A C 1
ATOM 1837 O O . ASN A 1 228 ? 8.822 4.148 2.813 1.00 95.38 228 ASN A O 1
ATOM 1841 N N . VAL A 1 229 ? 8.934 3.667 5.008 1.00 96.94 229 VAL A N 1
ATOM 1842 C CA . VAL A 1 229 ? 9.029 2.216 4.858 1.00 96.94 229 VAL A CA 1
ATOM 1843 C C . VAL A 1 229 ? 7.896 1.572 5.628 1.00 96.94 229 VAL A C 1
ATOM 1845 O O . VAL A 1 229 ? 7.858 1.647 6.852 1.00 96.94 229 VAL A O 1
ATOM 1848 N N . TYR A 1 230 ? 7.006 0.900 4.917 1.00 96.31 230 TYR A N 1
ATOM 1849 C CA . TYR A 1 230 ? 5.904 0.140 5.484 1.00 96.31 230 TYR A CA 1
ATOM 1850 C C . TYR A 1 230 ? 6.288 -1.333 5.474 1.00 96.31 230 TYR A C 1
ATOM 1852 O O . TYR A 1 230 ? 6.736 -1.843 4.452 1.00 96.31 230 TYR A O 1
ATOM 1860 N N . THR A 1 231 ? 6.144 -2.021 6.602 1.00 96.75 231 THR A N 1
ATOM 1861 C CA . THR A 1 231 ? 6.356 -3.473 6.713 1.00 96.75 231 THR A CA 1
ATOM 1862 C C . THR A 1 231 ? 5.123 -4.109 7.326 1.00 96.75 231 THR A C 1
ATOM 1864 O O . THR A 1 231 ? 4.665 -3.660 8.380 1.00 96.75 231 THR A O 1
ATOM 1867 N N . LEU A 1 232 ? 4.584 -5.140 6.674 1.00 97.56 232 LEU A N 1
ATOM 1868 C CA . LEU A 1 232 ? 3.378 -5.827 7.126 1.00 97.56 232 LEU A CA 1
ATOM 1869 C C . LEU A 1 232 ? 3.571 -6.359 8.543 1.00 97.56 232 LEU A C 1
ATOM 1871 O O . LEU A 1 232 ? 4.504 -7.111 8.805 1.00 97.56 232 LEU A O 1
ATOM 1875 N N . LYS A 1 233 ? 2.683 -5.985 9.461 1.00 95.44 233 LYS A N 1
ATOM 1876 C CA . LYS A 1 233 ? 2.755 -6.394 10.867 1.00 95.44 233 LYS A CA 1
ATOM 1877 C C . LYS A 1 233 ? 1.637 -7.354 11.240 1.00 95.44 233 LYS A C 1
ATOM 1879 O O . LYS A 1 233 ? 1.879 -8.304 11.982 1.00 95.44 233 LYS A O 1
ATOM 1884 N N . LYS A 1 234 ? 0.414 -7.081 10.785 1.00 95.25 234 LYS A N 1
ATOM 1885 C CA . LYS A 1 234 ? -0.781 -7.825 11.193 1.00 95.25 234 LYS A CA 1
ATOM 1886 C C . LYS A 1 234 ? -1.831 -7.834 10.088 1.00 95.25 234 LYS A C 1
ATOM 1888 O O . LYS A 1 234 ? -1.944 -6.872 9.335 1.00 95.25 234 LYS A O 1
ATOM 1893 N N . LEU A 1 235 ? -2.617 -8.905 10.055 1.00 95.12 235 LEU A N 1
ATOM 1894 C CA . LEU A 1 235 ? -3.789 -9.062 9.205 1.00 95.12 235 LEU A CA 1
ATOM 1895 C C . LEU A 1 235 ? -4.922 -9.620 10.080 1.00 95.12 235 LEU A C 1
ATOM 1897 O O . LEU A 1 235 ? -4.768 -10.704 10.647 1.00 95.12 235 LEU A O 1
ATOM 1901 N N . ASN A 1 236 ? -6.016 -8.874 10.245 1.00 90.94 236 ASN A N 1
ATOM 1902 C CA . ASN A 1 236 ? -7.125 -9.248 11.129 1.00 90.94 236 ASN A CA 1
ATOM 1903 C C . ASN A 1 236 ? -8.342 -9.668 10.311 1.00 90.94 236 ASN A C 1
ATOM 1905 O O . ASN A 1 236 ? -8.735 -8.948 9.396 1.00 90.94 236 ASN A O 1
ATOM 1909 N N . LYS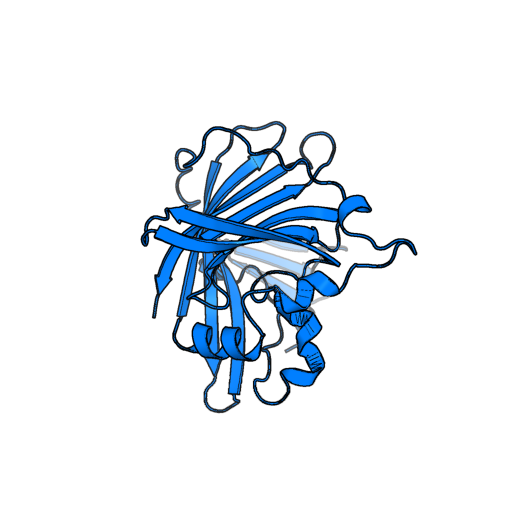 A 1 237 ? -8.929 -10.810 10.669 1.00 87.00 237 LYS A N 1
ATOM 1910 C CA . LYS A 1 237 ? -10.226 -11.275 10.163 1.00 87.00 237 LYS A CA 1
ATOM 1911 C C . LYS A 1 237 ? -11.381 -10.724 10.996 1.00 87.00 237 LYS A C 1
ATOM 1913 O O . LYS A 1 237 ? -11.166 -10.455 12.200 1.00 87.00 237 LYS A O 1
#